Protein AF-0000000072572042 (afdb_homodimer)

pLDDT: mean 92.95, std 9.15, range [26.45, 98.38]

Organism: Lactococcus lactis subsp. lactis (strain IL1403) (NCBI:txid272623)

Solvent-accessible surface area (backbone atoms only — not comparable to full-atom values): 19709 Å² total; per-residue (Å²): 128,56,70,63,54,50,50,50,52,50,48,51,50,45,25,71,74,65,31,66,89,74,62,46,67,63,58,52,19,58,75,69,71,49,52,58,67,61,54,46,74,73,26,90,38,71,62,54,45,51,43,52,46,30,52,47,46,45,48,62,71,45,39,47,69,46,72,67,46,80,55,86,86,52,87,45,54,54,59,42,49,50,52,53,53,46,49,52,24,51,29,45,52,47,36,53,69,77,39,43,52,58,39,48,43,32,31,55,53,29,60,65,28,67,69,50,34,50,51,53,50,51,52,49,27,53,37,48,17,62,58,42,64,49,94,42,65,66,59,29,39,29,56,54,44,35,44,32,61,48,56,42,56,87,43,48,88,71,64,54,95,53,46,65,60,54,51,50,52,37,44,63,53,41,53,76,62,47,64,81,117,128,57,71,62,54,50,50,49,51,50,49,50,51,44,27,70,74,63,32,65,88,73,63,45,67,65,57,51,18,57,74,67,71,50,52,58,68,61,54,45,75,75,27,91,39,73,63,52,47,51,43,52,47,30,52,48,47,44,48,62,72,45,40,47,69,47,72,66,48,81,54,85,88,54,89,40,51,54,57,42,49,51,51,52,53,46,50,52,24,51,30,46,53,46,37,52,70,76,40,43,54,57,38,48,43,30,29,56,53,28,59,64,27,66,70,50,33,50,51,53,50,50,52,50,26,50,37,48,16,62,59,42,64,50,94,41,65,65,59,28,40,28,55,54,45,35,44,33,63,50,57,41,57,88,42,48,88,72,62,54,96,53,47,64,60,55,50,51,52,35,43,63,52,41,52,76,63,47,64,80,109

Nearest PDB structures (foldseek):
  4hku-assembly1_B  TM=8.597E-01  e=8.754E-10  Listeria monocytogenes EGD-e
  5wm9-assembly1_A  TM=6.481E-01  e=6.169E-03  Mycobacterium tuberculosis H37Rv
  6ayi-assembly2_C  TM=5.084E-01  e=1.528E-03  Escherichia coli O157:H7
  3gzi-assembly1_A-2  TM=4.484E-01  e=3.217E-03  Shewanella loihica PV-4
  6mj1-assembly1_A-2  TM=5.423E-01  e=2.269E-02  Bacillus subtilis subsp. subtilis str. 168

InterPro domains:
  IPR001647 DNA-binding HTH domain, TetR-type [PF00440] (7-50)
  IPR001647 DNA-binding HTH domain, TetR-type [PR00455] (7-20)
  IPR001647 DNA-binding HTH domain, TetR-type [PR00455] (28-51)
  IPR001647 DNA-binding HTH domain, TetR-type [PS50977] (1-61)
  IPR009057 Homedomain-like superfamily [SSF46689] (3-59)
  IPR011991 ArsR-like helix-turn-helix domain [cd00090] (3-44)
  IPR023772 DNA-binding HTH domain, TetR-type, conserved site [PS01081] (19-50)
  IPR041478 Tetracyclin repressor-like, C-terminal domain 27 [PF17935] (81-171)
  IPR050624 Nucleoid occlusion factor SlmA/HTH-type transcriptional regulator [PTHR43479] (2-106)

Sequence (362 aa):
MNTREKILGKTEEFILENGIEKLTISKIAKELNISQPAIYKHFKSKDELLTILALRWLNGQTLVKIFPFDTSKYEHQKEIVHDWLWSVAIAKYEAHRKTPEMFALYTTYIGENLELGRKHILEMVESLKTAAKFESEEEAAAYIQAFVYFHHPKIAPQWDDQFQNQFENLWTLLEPNLNAFMNTREKILGKTEEFILENGIEKLTISKIAKELNISQPAIYKHFKSKDELLTILALRWLNGQTLVKIFPFDTSKYEHQKEIVHDWLWSVAIAKYEAHRKTPEMFALYTTYIGENLELGRKHILEMVESLKTAAKFESEEEAAAYIQAFVYFHHPKIAPQWDDQFQNQFENLWTLLEPNLNAF

Radius of gyration: 23.57 Å; Cα contacts (8 Å, |Δi|>4): 386; chains: 2; bounding box: 64×65×38 Å

Structure (mmCIF, N/CA/C/O backbone):
data_AF-0000000072572042-model_v1
#
loop_
_entity.id
_entity.type
_entity.pdbx_description
1 polymer 'Transcriptional regulator'
#
loop_
_atom_site.group_PDB
_atom_site.id
_atom_site.type_symbol
_atom_site.label_atom_id
_atom_site.label_alt_id
_atom_site.label_comp_id
_atom_site.label_asym_id
_atom_site.label_entity_id
_atom_site.label_seq_id
_atom_site.pdbx_PDB_ins_code
_atom_site.Cartn_x
_atom_site.Cartn_y
_atom_site.Cartn_z
_atom_site.occupancy
_atom_site.B_iso_or_equiv
_atom_site.auth_seq_id
_atom_site.auth_comp_id
_atom_site.auth_asym_id
_atom_site.auth_atom_id
_atom_site.pdbx_PDB_model_num
ATOM 1 N N . MET A 1 1 ? -5.34 -35.562 -15.297 1 65.19 1 MET A N 1
ATOM 2 C CA . MET A 1 1 ? -5.496 -34.5 -14.336 1 65.19 1 MET A CA 1
ATOM 3 C C . MET A 1 1 ? -6.418 -34.906 -13.195 1 65.19 1 MET A C 1
ATOM 5 O O . MET A 1 1 ? -7.484 -35.469 -13.43 1 65.19 1 MET A O 1
ATOM 9 N N . ASN A 1 2 ? -5.891 -34.844 -11.922 1 90.06 2 ASN A N 1
ATOM 10 C CA . ASN A 1 2 ? -6.734 -35.25 -10.812 1 90.06 2 ASN A CA 1
ATOM 11 C C . ASN A 1 2 ? -7.871 -34.281 -10.562 1 90.06 2 ASN A C 1
ATOM 13 O O . ASN A 1 2 ? -7.898 -33.188 -11.156 1 90.06 2 ASN A O 1
ATOM 17 N N . THR A 1 3 ? -8.898 -34.75 -10.047 1 93.62 3 THR A N 1
ATOM 18 C CA . THR A 1 3 ? -10.125 -33.969 -9.828 1 93.62 3 THR A CA 1
ATOM 19 C C . THR A 1 3 ? -9.82 -32.625 -9.203 1 93.62 3 THR A C 1
ATOM 21 O O . THR A 1 3 ? -10.438 -31.625 -9.547 1 93.62 3 THR A O 1
ATOM 24 N N . ARG A 1 4 ? -8.875 -32.688 -8.406 1 95.31 4 ARG A N 1
ATOM 25 C CA . ARG A 1 4 ? -8.477 -31.453 -7.73 1 95.31 4 ARG A CA 1
ATOM 26 C C . ARG A 1 4 ? -7.977 -30.422 -8.734 1 95.31 4 ARG A C 1
ATOM 28 O O . ARG A 1 4 ? -8.391 -29.266 -8.695 1 95.31 4 ARG A O 1
ATOM 35 N N . GLU A 1 5 ? -7.184 -30.828 -9.648 1 95.88 5 GLU A N 1
ATOM 36 C CA . GLU A 1 5 ? -6.637 -29.953 -10.672 1 95.88 5 GLU A CA 1
ATOM 37 C C . GLU A 1 5 ? -7.723 -29.484 -11.641 1 95.88 5 GLU A C 1
ATOM 39 O O . GLU A 1 5 ? -7.695 -28.344 -12.109 1 95.88 5 GLU A O 1
ATOM 44 N N . LYS A 1 6 ? -8.586 -30.328 -11.891 1 96.75 6 LYS A N 1
ATOM 45 C CA . LYS A 1 6 ? -9.695 -29.969 -12.766 1 96.75 6 LYS A CA 1
ATOM 46 C C . LYS A 1 6 ? -10.555 -28.875 -12.148 1 96.75 6 LYS A C 1
ATOM 48 O O . LYS A 1 6 ? -10.992 -27.953 -12.836 1 96.75 6 LYS A O 1
ATOM 53 N N . ILE A 1 7 ? -10.734 -29 -10.867 1 97.56 7 ILE A N 1
ATOM 54 C CA . ILE A 1 7 ? -11.539 -28.016 -10.156 1 97.56 7 ILE A CA 1
ATOM 55 C C . ILE A 1 7 ? -10.836 -26.656 -10.203 1 97.56 7 ILE A C 1
ATOM 57 O O . ILE A 1 7 ? -11.445 -25.641 -10.547 1 97.56 7 ILE A O 1
ATOM 61 N N . LEU A 1 8 ? -9.594 -26.688 -9.906 1 97 8 LEU A N 1
ATOM 62 C CA . LEU A 1 8 ? -8.82 -25.453 -9.922 1 97 8 LEU A CA 1
ATOM 63 C C . LEU A 1 8 ? -8.805 -24.844 -11.312 1 97 8 LEU A C 1
ATOM 65 O O . LEU A 1 8 ? -9 -23.625 -11.469 1 97 8 LEU A O 1
ATOM 69 N N . GLY A 1 9 ? -8.586 -25.656 -12.281 1 96.38 9 GLY A N 1
ATOM 70 C CA . GLY A 1 9 ? -8.547 -25.188 -13.648 1 96.38 9 GLY A CA 1
ATOM 71 C C . GLY A 1 9 ? -9.852 -24.562 -14.109 1 96.38 9 GLY A C 1
ATOM 72 O O . GLY A 1 9 ? -9.852 -23.484 -14.703 1 96.38 9 GLY A O 1
ATOM 73 N N . LYS A 1 10 ? -10.906 -25.203 -13.805 1 96.94 10 LYS A N 1
ATOM 74 C CA . LYS A 1 10 ? -12.211 -24.703 -14.211 1 96.94 10 LYS A CA 1
ATOM 75 C C . LYS A 1 10 ? -12.562 -23.422 -13.453 1 96.94 10 LYS A C 1
ATOM 77 O O . LYS A 1 10 ? -13.188 -22.516 -14.016 1 96.94 10 LYS A O 1
ATOM 82 N N . THR A 1 11 ? -12.227 -23.438 -12.195 1 97.38 11 THR A N 1
ATOM 83 C CA . THR A 1 11 ? -12.453 -22.219 -11.406 1 97.38 11 THR A CA 1
ATOM 84 C C . THR A 1 11 ? -11.711 -21.031 -12 1 97.38 11 THR A C 1
ATOM 86 O O . THR A 1 11 ? -12.273 -19.953 -12.148 1 97.38 11 THR A O 1
ATOM 89 N N . GLU A 1 12 ? -10.484 -21.234 -12.328 1 96.06 12 GLU A N 1
ATOM 90 C CA . GLU A 1 12 ? -9.688 -20.203 -12.961 1 96.06 12 GLU A CA 1
ATOM 91 C C . GLU A 1 12 ? -10.328 -19.719 -14.258 1 96.06 12 GLU A C 1
ATOM 93 O O . GLU A 1 12 ? -10.445 -18.516 -14.492 1 96.06 12 GLU A O 1
ATOM 98 N N . GLU A 1 13 ? -10.719 -20.625 -15.016 1 96.25 13 GLU A N 1
ATOM 99 C CA . GLU A 1 13 ? -11.375 -20.312 -16.281 1 96.25 13 GLU A CA 1
ATOM 100 C C . GLU A 1 13 ? -12.617 -19.453 -16.047 1 96.25 13 GLU A C 1
ATOM 102 O O . GLU A 1 13 ? -12.836 -18.469 -16.75 1 96.25 13 GLU A O 1
ATOM 107 N N . PHE A 1 14 ? -13.375 -19.922 -15.125 1 95.88 14 PHE A N 1
ATOM 108 C CA . PHE A 1 14 ? -14.602 -19.203 -14.805 1 95.88 14 PHE A CA 1
ATOM 109 C C . PHE A 1 14 ? -14.297 -17.766 -14.398 1 95.88 14 PHE A C 1
ATOM 111 O O . PHE A 1 14 ? -14.93 -16.828 -14.891 1 95.88 14 PHE A O 1
ATOM 118 N N . ILE A 1 15 ? -13.32 -17.562 -13.57 1 95.75 15 ILE A N 1
ATOM 119 C CA . ILE A 1 15 ? -12.969 -16.234 -13.047 1 95.75 15 ILE A CA 1
ATOM 120 C C . ILE A 1 15 ? -12.461 -15.352 -14.188 1 95.75 15 ILE A C 1
ATOM 122 O O . ILE A 1 15 ? -12.844 -14.188 -14.289 1 95.75 15 ILE A O 1
ATOM 126 N N . LEU A 1 16 ? -11.672 -15.93 -15.016 1 94.06 16 LEU A N 1
ATOM 127 C CA . LEU A 1 16 ? -11.117 -15.18 -16.141 1 94.06 16 LEU A CA 1
ATOM 128 C C . LEU A 1 16 ? -12.227 -14.703 -17.078 1 94.06 16 LEU A C 1
ATOM 130 O O . LEU A 1 16 ? -12.148 -13.602 -17.625 1 94.06 16 LEU A O 1
ATOM 134 N N . GLU A 1 17 ? -13.266 -15.484 -17.141 1 93.44 17 GLU A N 1
ATOM 135 C CA . GLU A 1 17 ? -14.328 -15.211 -18.109 1 93.44 17 GLU A CA 1
ATOM 136 C C . GLU A 1 17 ? -15.414 -14.336 -17.5 1 93.44 17 GLU A C 1
ATOM 138 O O . GLU A 1 17 ? -15.977 -13.477 -18.172 1 93.44 17 GLU A O 1
ATOM 143 N N . ASN A 1 18 ? -15.695 -14.555 -16.172 1 91.94 18 ASN A N 1
ATOM 144 C CA . ASN A 1 18 ? -16.906 -13.977 -15.625 1 91.94 18 ASN A CA 1
ATOM 145 C C . ASN A 1 18 ? -16.609 -13.078 -14.422 1 91.94 18 ASN A C 1
ATOM 147 O O . ASN A 1 18 ? -17.484 -12.344 -13.961 1 91.94 18 ASN A O 1
ATOM 151 N N . GLY A 1 19 ? -15.375 -13.117 -14 1 89.69 19 GLY A N 1
ATOM 152 C CA . GLY A 1 19 ? -15.07 -12.43 -12.75 1 89.69 19 GLY A CA 1
ATOM 153 C C . GLY A 1 19 ? -15.391 -13.25 -11.523 1 89.69 19 GLY A C 1
ATOM 154 O O . GLY A 1 19 ? -16.141 -14.227 -11.602 1 89.69 19 GLY A O 1
ATOM 155 N N . ILE A 1 20 ? -14.922 -12.828 -10.492 1 90 20 ILE A N 1
ATOM 156 C CA . ILE A 1 20 ? -15.031 -13.602 -9.258 1 90 20 ILE A CA 1
ATOM 157 C C . ILE A 1 20 ? -16.406 -13.375 -8.633 1 90 20 ILE A C 1
ATOM 159 O O . ILE A 1 20 ? -16.906 -14.234 -7.902 1 90 20 ILE A O 1
ATOM 163 N N . GLU A 1 21 ? -17 -12.242 -8.867 1 89.19 21 GLU A N 1
ATOM 164 C CA . GLU A 1 21 ? -18.25 -11.859 -8.211 1 89.19 21 GLU A CA 1
ATOM 165 C C . GLU A 1 21 ? -19.359 -12.836 -8.547 1 89.19 21 GLU A C 1
ATOM 167 O O . GLU A 1 21 ? -20.281 -13.047 -7.738 1 89.19 21 GLU A O 1
ATOM 172 N N . LYS A 1 22 ? -19.375 -13.523 -9.57 1 90.25 22 LYS A N 1
ATOM 173 C CA . LYS A 1 22 ? -20.438 -14.414 -10.031 1 90.25 22 LYS A CA 1
ATOM 174 C C . LYS A 1 22 ? -20.125 -15.867 -9.727 1 90.25 22 LYS A C 1
ATOM 176 O O . LYS A 1 22 ? -20.922 -16.766 -10.016 1 90.25 22 LYS A O 1
ATOM 181 N N . LEU A 1 23 ? -18.953 -16.031 -9.203 1 94.69 23 LEU A N 1
ATOM 182 C CA . LEU A 1 23 ? -18.5 -17.391 -8.977 1 94.69 23 LEU A CA 1
ATOM 183 C C . LEU A 1 23 ? -19.234 -18.031 -7.801 1 94.69 23 LEU A C 1
ATOM 185 O O . LEU A 1 23 ? -19.312 -17.453 -6.715 1 94.69 23 LEU A O 1
ATOM 189 N N . THR A 1 24 ? -19.828 -19.203 -8.086 1 95.12 24 THR A N 1
ATOM 190 C CA . THR A 1 24 ? -20.359 -20.031 -7.012 1 95.12 24 THR A CA 1
ATOM 191 C C . THR A 1 24 ? -19.906 -21.469 -7.152 1 95.12 24 THR A C 1
ATOM 193 O O . THR A 1 24 ? -19.562 -21.922 -8.25 1 95.12 24 THR A O 1
ATOM 196 N N . ILE A 1 25 ? -19.906 -22.109 -5.984 1 97.06 25 ILE A N 1
ATOM 197 C CA . ILE A 1 25 ? -19.516 -23.516 -5.984 1 97.06 25 ILE A CA 1
ATOM 198 C C . ILE A 1 25 ? -20.469 -24.312 -6.859 1 97.06 25 ILE A C 1
ATOM 200 O O . ILE A 1 25 ? -20.062 -25.234 -7.578 1 97.06 25 ILE A O 1
ATOM 204 N N . SER A 1 26 ? -21.719 -23.922 -6.844 1 97.25 26 SER A N 1
ATOM 205 C CA . SER A 1 26 ? -22.734 -24.594 -7.648 1 97.25 26 SER A CA 1
ATOM 206 C C . SER A 1 26 ? -22.422 -24.484 -9.141 1 97.25 26 SER A C 1
ATOM 208 O O . SER A 1 26 ? -22.547 -25.453 -9.883 1 97.25 26 SER A O 1
ATOM 210 N N . LYS A 1 27 ? -21.969 -23.391 -9.617 1 96.75 27 LYS A N 1
ATOM 211 C CA . LYS A 1 27 ? -21.641 -23.172 -11.023 1 96.75 27 LYS A CA 1
ATOM 212 C C . LYS A 1 27 ? -20.438 -24 -11.438 1 96.75 27 LYS A C 1
ATOM 214 O O . LYS A 1 27 ? -20.422 -24.578 -12.531 1 96.75 27 LYS A O 1
ATOM 219 N N . ILE A 1 28 ? -19.438 -24.062 -10.555 1 97.25 28 ILE A N 1
ATOM 220 C CA . ILE A 1 28 ? -18.25 -24.844 -10.852 1 97.25 28 ILE A CA 1
ATOM 221 C C . ILE A 1 28 ? -18.609 -26.328 -10.9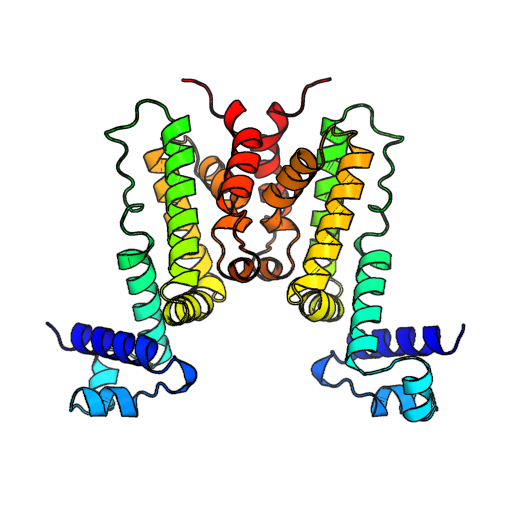53 1 97.25 28 ILE A C 1
ATOM 223 O O . ILE A 1 28 ? -18.172 -27.016 -11.875 1 97.25 28 ILE A O 1
ATOM 227 N N . ALA A 1 29 ? -19.391 -26.797 -10.008 1 97.62 29 ALA A N 1
ATOM 228 C CA . ALA A 1 29 ? -19.844 -28.188 -10.008 1 97.62 29 ALA A CA 1
ATOM 229 C C . ALA A 1 29 ? -20.594 -28.516 -11.297 1 97.62 29 ALA A C 1
ATOM 231 O O . ALA A 1 29 ? -20.312 -29.531 -11.93 1 97.62 29 ALA A O 1
ATOM 232 N N . LYS A 1 30 ? -21.453 -27.625 -11.68 1 97 30 LYS A N 1
ATOM 233 C CA . LYS A 1 30 ? -22.234 -27.812 -12.898 1 97 30 LYS A CA 1
ATOM 234 C C . LYS A 1 30 ? -21.344 -27.891 -14.133 1 97 30 LYS A C 1
ATOM 236 O O . LYS A 1 30 ? -21.516 -28.766 -14.977 1 97 30 LYS A O 1
ATOM 241 N N . GLU A 1 31 ? -20.406 -27.047 -14.188 1 94.94 31 GLU A N 1
ATOM 242 C CA . GLU A 1 31 ? -19.5 -26.984 -15.344 1 94.94 31 GLU A CA 1
ATOM 243 C C . GLU A 1 31 ? -18.656 -28.25 -15.453 1 94.94 31 GLU A C 1
ATOM 245 O O . GLU A 1 31 ? -18.328 -28.688 -16.547 1 94.94 31 GLU A O 1
ATOM 250 N N . LEU A 1 32 ? -18.359 -28.844 -14.336 1 96.81 32 LEU A N 1
ATOM 251 C CA . LEU A 1 32 ? -17.516 -30.031 -14.305 1 96.81 32 LEU A CA 1
ATOM 252 C C . LEU A 1 32 ? -18.359 -31.297 -14.281 1 96.81 32 LEU A C 1
ATOM 254 O O . LEU A 1 32 ? -17.828 -32.406 -14.344 1 96.81 32 LEU A O 1
ATOM 258 N N . ASN A 1 33 ? -19.625 -31.141 -14.188 1 96.81 33 ASN A N 1
ATOM 259 C CA . ASN A 1 33 ? -20.562 -32.25 -14.102 1 96.81 33 ASN A CA 1
ATOM 260 C C . ASN A 1 33 ? -20.266 -33.156 -12.891 1 96.81 33 ASN A C 1
ATOM 262 O O . ASN A 1 33 ? -20.156 -34.375 -13.023 1 96.81 33 ASN A O 1
ATOM 266 N N . ILE A 1 34 ? -20.094 -32.5 -11.805 1 97.06 34 ILE A N 1
ATOM 267 C CA . ILE A 1 34 ? -19.953 -33.188 -10.523 1 97.06 34 ILE A CA 1
ATOM 268 C C . ILE A 1 34 ? -20.828 -32.531 -9.477 1 97.06 34 ILE A C 1
ATOM 270 O O . ILE A 1 34 ? -21.438 -31.484 -9.734 1 97.06 34 ILE A O 1
ATOM 274 N N . SER A 1 35 ? -20.906 -33.188 -8.266 1 96 35 SER A N 1
ATOM 275 C CA . SER A 1 35 ? -21.734 -32.625 -7.195 1 96 35 SER A CA 1
ATOM 276 C C . SER A 1 35 ? -20.953 -31.625 -6.363 1 96 35 SER A C 1
ATOM 278 O O . SER A 1 35 ? -19.719 -31.641 -6.355 1 96 35 SER A O 1
ATOM 280 N N . GLN A 1 36 ? -21.688 -30.719 -5.754 1 96.44 36 GLN A N 1
ATOM 281 C CA . GLN A 1 36 ? -21.047 -29.766 -4.844 1 96.44 36 GLN A CA 1
ATOM 282 C C . GLN A 1 36 ? -20.266 -30.5 -3.748 1 96.44 36 GLN A C 1
ATOM 284 O O . GLN A 1 36 ? -19.125 -30.156 -3.461 1 96.44 36 GLN A O 1
ATOM 289 N N . PRO A 1 37 ? -20.859 -31.641 -3.197 1 96.75 37 PRO A N 1
ATOM 290 C CA . PRO A 1 37 ? -20.125 -32.375 -2.166 1 96.75 37 PRO A CA 1
ATOM 291 C C . PRO A 1 37 ? -18.812 -32.969 -2.686 1 96.75 37 PRO A C 1
ATOM 293 O O . PRO A 1 37 ? -17.844 -33.062 -1.936 1 96.75 37 PRO A O 1
ATOM 296 N N . ALA A 1 38 ? -18.828 -33.281 -3.887 1 96.38 38 ALA A N 1
ATOM 297 C CA . ALA A 1 38 ? -17.609 -33.812 -4.496 1 96.38 38 ALA A CA 1
ATOM 298 C C . ALA A 1 38 ? -16.5 -32.781 -4.48 1 96.38 38 ALA A C 1
ATOM 300 O O . ALA A 1 38 ? -15.328 -33.125 -4.285 1 96.38 38 ALA A O 1
ATOM 301 N N . ILE A 1 39 ? -16.797 -31.438 -4.703 1 97.5 39 ILE A N 1
ATOM 302 C CA . ILE A 1 39 ? -15.82 -30.359 -4.652 1 97.5 39 ILE A CA 1
ATOM 303 C C . ILE A 1 39 ? -15.273 -30.234 -3.23 1 97.5 39 ILE A C 1
ATOM 305 O O . ILE A 1 39 ? -14.07 -30.062 -3.033 1 97.5 39 ILE A O 1
ATOM 309 N N . TYR A 1 40 ? -16.109 -30.484 -2.246 1 96.75 40 TYR A N 1
ATOM 310 C CA . TYR A 1 40 ? -15.758 -30.266 -0.847 1 96.75 40 TYR A CA 1
ATOM 311 C C . TYR A 1 40 ? -14.945 -31.453 -0.307 1 96.75 40 TYR A C 1
ATOM 313 O O . TYR A 1 40 ? -14.398 -31.375 0.795 1 96.75 40 TYR A O 1
ATOM 321 N N . LYS A 1 41 ? -14.906 -32.531 -1.062 1 96.69 41 LYS A N 1
ATOM 322 C CA . LYS A 1 41 ? -13.977 -33.625 -0.747 1 96.69 41 LYS A CA 1
ATOM 323 C C . LYS A 1 41 ? -12.531 -33.156 -0.948 1 96.69 41 LYS A C 1
ATOM 325 O O . LYS A 1 41 ? -11.617 -33.656 -0.293 1 96.69 41 LYS A O 1
ATOM 330 N N . HIS A 1 42 ? -12.414 -32.188 -1.813 1 96.88 42 HIS A N 1
ATOM 331 C CA . HIS A 1 42 ? -11.078 -31.719 -2.17 1 96.88 42 HIS A CA 1
ATOM 332 C C . HIS A 1 42 ? -10.758 -30.375 -1.506 1 96.88 42 HIS A C 1
ATOM 334 O O . HIS A 1 42 ? -9.594 -30.062 -1.268 1 96.88 42 HIS A O 1
ATOM 340 N N . PHE A 1 43 ? -11.773 -29.547 -1.246 1 98.06 43 PHE A N 1
ATOM 341 C CA . PHE A 1 43 ? -11.633 -28.234 -0.638 1 98.06 43 PHE A CA 1
ATOM 342 C C . PHE A 1 43 ? -12.641 -28.031 0.49 1 98.06 43 PHE A C 1
ATOM 344 O O . PHE A 1 43 ? -13.844 -28.203 0.287 1 98.06 43 PHE A O 1
ATOM 351 N N . LYS A 1 44 ? -12.141 -27.641 1.556 1 97.25 44 LYS A N 1
ATOM 352 C CA . LYS A 1 44 ? -12.977 -27.562 2.752 1 97.25 44 LYS A CA 1
ATOM 353 C C . LYS A 1 44 ? -14.023 -26.453 2.623 1 97.25 44 LYS A C 1
ATOM 355 O O . LYS A 1 44 ? -15.062 -26.5 3.287 1 97.25 44 LYS A O 1
ATOM 360 N N . SER A 1 45 ? -13.711 -25.438 1.828 1 96.5 45 SER A N 1
ATOM 361 C CA . SER A 1 45 ? -14.594 -24.281 1.639 1 96.5 45 SER A CA 1
ATOM 362 C C . SER A 1 45 ? -14.281 -23.562 0.333 1 96.5 45 SER A C 1
ATOM 364 O O . SER A 1 45 ? -13.25 -23.812 -0.289 1 96.5 45 SER A O 1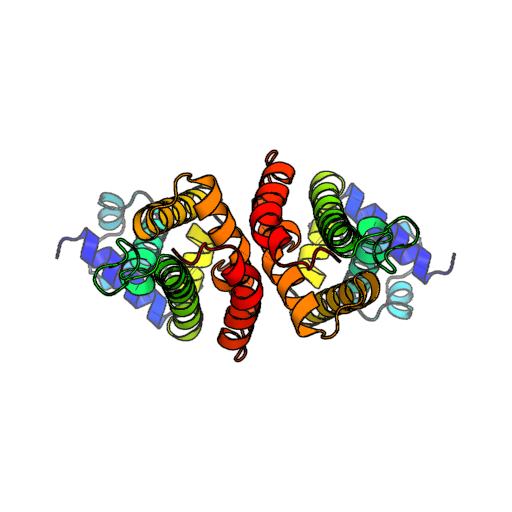
ATOM 366 N N . LYS A 1 46 ? -15.219 -22.766 -0.092 1 95.5 46 LYS A N 1
ATOM 367 C CA . LYS A 1 46 ? -14.969 -21.891 -1.234 1 95.5 46 LYS A CA 1
ATOM 368 C C . LYS A 1 46 ? -13.719 -21.047 -1.02 1 95.5 46 LYS A C 1
ATOM 370 O O . LYS A 1 46 ? -12.914 -20.859 -1.939 1 95.5 46 LYS A O 1
ATOM 375 N N . ASP A 1 47 ? -13.586 -20.578 0.208 1 95.88 47 ASP A N 1
ATOM 376 C CA . ASP A 1 47 ? -12.438 -19.75 0.556 1 95.88 47 ASP A CA 1
ATOM 377 C C . ASP A 1 47 ? -11.125 -20.516 0.402 1 95.88 47 ASP A C 1
ATOM 379 O O . ASP A 1 47 ? -10.141 -19.969 -0.101 1 95.88 47 ASP A O 1
ATOM 383 N N . GLU A 1 48 ? -11.133 -21.641 0.868 1 96.94 48 GLU A N 1
ATOM 384 C CA . GLU A 1 48 ? -9.93 -22.469 0.719 1 96.94 48 GLU A CA 1
ATOM 385 C C . GLU A 1 48 ? -9.602 -22.688 -0.752 1 96.94 48 GLU A C 1
ATOM 387 O O . GLU A 1 48 ? -8.445 -22.578 -1.159 1 96.94 48 GLU A O 1
ATOM 392 N N . LEU A 1 49 ? -10.633 -23.031 -1.507 1 97.44 49 LEU A N 1
ATOM 393 C CA . LEU A 1 49 ? -10.453 -23.234 -2.941 1 97.44 49 LEU A CA 1
ATOM 394 C C . LEU A 1 49 ? -9.836 -22 -3.586 1 97.44 49 LEU A C 1
ATOM 396 O O . LEU A 1 49 ? -8.836 -22.109 -4.301 1 97.44 49 LEU A O 1
ATOM 400 N N . LEU A 1 50 ? -10.336 -20.844 -3.275 1 96.94 50 LEU A N 1
ATOM 401 C CA . LEU A 1 50 ? -9.906 -19.594 -3.902 1 96.94 50 LEU A CA 1
ATOM 402 C C . LEU A 1 50 ? -8.516 -19.203 -3.414 1 96.94 50 LEU A C 1
ATOM 404 O O . LEU A 1 50 ? -7.719 -18.641 -4.176 1 96.94 50 LEU A O 1
ATOM 408 N N . THR A 1 51 ? -8.289 -19.484 -2.146 1 96.75 51 THR A N 1
ATOM 409 C CA . THR A 1 51 ? -6.961 -19.234 -1.602 1 96.75 51 THR A CA 1
ATOM 410 C C . THR A 1 51 ? -5.906 -20.062 -2.328 1 96.75 51 THR A C 1
ATOM 412 O O . THR A 1 51 ? -4.883 -19.531 -2.766 1 96.75 51 THR A O 1
ATOM 415 N N . ILE A 1 52 ? -6.16 -21.281 -2.488 1 95.88 52 ILE A N 1
ATOM 416 C CA . ILE A 1 52 ? -5.234 -22.188 -3.158 1 95.88 52 ILE A CA 1
ATOM 417 C C . ILE A 1 52 ? -5.062 -21.766 -4.617 1 95.88 52 ILE A C 1
ATOM 419 O O . ILE A 1 52 ? -3.947 -21.766 -5.137 1 95.88 52 ILE A O 1
ATOM 423 N N . LEU A 1 53 ? -6.098 -21.391 -5.246 1 96.44 53 LEU A N 1
ATOM 424 C CA . LEU A 1 53 ? -6.035 -20.938 -6.629 1 96.44 53 LEU A CA 1
ATOM 425 C C . LEU A 1 53 ? -5.188 -19.672 -6.75 1 96.44 53 LEU A C 1
ATOM 427 O O . LEU A 1 53 ? -4.344 -19.578 -7.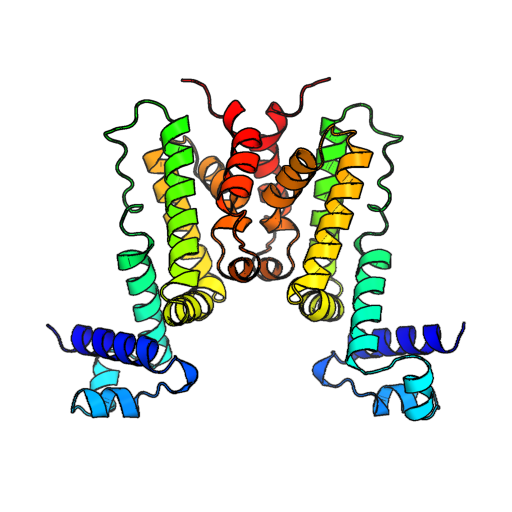648 1 96.44 53 LEU A O 1
ATOM 431 N N . ALA A 1 54 ? -5.391 -18.734 -5.875 1 95.06 54 ALA A N 1
ATOM 432 C CA . ALA A 1 54 ? -4.625 -17.5 -5.879 1 95.06 54 ALA A CA 1
ATOM 433 C C . ALA A 1 54 ? -3.131 -17.766 -5.734 1 95.06 54 ALA A C 1
ATOM 435 O O . ALA A 1 54 ? -2.314 -17.203 -6.465 1 95.06 54 ALA A O 1
ATOM 436 N N . LEU A 1 55 ? -2.793 -18.609 -4.82 1 93.5 55 LEU A N 1
ATOM 437 C CA . LEU A 1 55 ? -1.397 -18.953 -4.562 1 93.5 55 LEU A CA 1
ATOM 438 C C . LEU A 1 55 ? -0.78 -19.656 -5.77 1 93.5 55 LEU A C 1
ATOM 440 O O . LEU A 1 55 ? 0.344 -19.344 -6.168 1 93.5 55 LEU A O 1
ATOM 444 N N . ARG A 1 56 ? -1.505 -20.516 -6.293 1 92.5 56 ARG A N 1
ATOM 445 C CA . ARG A 1 56 ? -1.034 -21.234 -7.473 1 92.5 56 ARG A CA 1
ATOM 446 C C . ARG A 1 56 ? -0.797 -20.266 -8.633 1 92.5 56 ARG A C 1
ATOM 448 O O . ARG A 1 56 ? 0.217 -20.359 -9.328 1 92.5 56 ARG A O 1
ATOM 455 N N . TRP A 1 57 ? -1.721 -19.5 -8.805 1 92.38 57 TRP A N 1
ATOM 456 C CA . TRP A 1 57 ? -1.618 -18.516 -9.867 1 92.38 57 TRP A CA 1
ATOM 457 C C . TRP A 1 57 ? -0.407 -17.609 -9.664 1 92.38 57 TRP A C 1
ATOM 459 O O . TRP A 1 57 ? 0.393 -17.406 -10.586 1 92.38 57 TRP A O 1
ATOM 469 N N . LEU A 1 58 ? -0.244 -17.109 -8.477 1 90.62 58 LEU A N 1
ATOM 470 C CA . LEU A 1 58 ? 0.856 -16.203 -8.156 1 90.62 58 LEU A CA 1
ATOM 471 C C . LEU A 1 58 ? 2.201 -16.891 -8.375 1 90.62 58 LEU A C 1
ATOM 473 O O . LEU A 1 58 ? 3.086 -16.344 -9.031 1 90.62 58 LEU A O 1
ATOM 477 N N . ASN A 1 59 ? 2.334 -18.062 -7.875 1 86.38 59 ASN A N 1
ATOM 478 C CA . ASN A 1 59 ? 3.592 -18.797 -7.922 1 86.38 59 ASN A CA 1
ATOM 479 C C . ASN A 1 59 ? 3.883 -19.328 -9.32 1 86.38 59 ASN A C 1
ATOM 481 O O . ASN A 1 59 ? 5.039 -19.375 -9.742 1 86.38 59 ASN A O 1
ATOM 485 N N . GLY A 1 60 ? 2.926 -19.766 -9.992 1 79.88 60 GLY A N 1
ATOM 486 C CA . GLY A 1 60 ? 3.084 -20.453 -11.273 1 79.88 60 GLY A CA 1
ATOM 487 C C . GLY A 1 60 ? 3.197 -19.484 -12.445 1 79.88 60 GLY A C 1
ATOM 488 O O . GLY A 1 60 ? 3.977 -19.719 -13.367 1 79.88 60 GLY A O 1
ATOM 489 N N . GLN A 1 61 ? 2.479 -18.5 -12.43 1 72.06 61 GLN A N 1
ATOM 490 C CA . GLN A 1 61 ? 2.395 -17.672 -13.625 1 72.06 61 GLN A CA 1
ATOM 491 C C . GLN A 1 61 ? 3.088 -16.328 -13.414 1 72.06 61 GLN A C 1
ATOM 493 O O . GLN A 1 61 ? 3.717 -15.797 -14.328 1 72.06 61 GLN A O 1
ATOM 498 N N . THR A 1 62 ? 3.115 -15.93 -12.203 1 76.31 62 THR A N 1
ATOM 499 C CA . THR A 1 62 ? 3.576 -14.562 -12.008 1 76.31 62 THR A CA 1
ATOM 500 C C . THR A 1 62 ? 5.02 -14.547 -11.508 1 76.31 62 THR A C 1
ATOM 502 O O . THR A 1 62 ? 5.84 -13.766 -11.992 1 76.31 62 THR A O 1
ATOM 505 N N . LEU A 1 63 ? 5.336 -15.461 -10.625 1 82.19 63 LEU A N 1
ATOM 506 C CA . LEU A 1 63 ? 6.637 -15.359 -9.969 1 82.19 63 LEU A CA 1
ATOM 507 C C . LEU A 1 63 ? 7.48 -16.594 -10.242 1 82.19 63 LEU A C 1
ATOM 509 O O . LEU A 1 63 ? 8.438 -16.875 -9.523 1 82.19 63 LEU A O 1
ATOM 513 N N . VAL A 1 64 ? 7.223 -17.297 -11.297 1 76.69 64 VAL A N 1
ATOM 514 C CA . VAL A 1 64 ? 7.859 -18.562 -11.625 1 76.69 64 VAL A CA 1
ATOM 515 C C . VAL A 1 64 ? 9.359 -18.359 -11.82 1 76.69 64 VAL A C 1
ATOM 517 O O . VAL A 1 64 ? 10.164 -19.234 -11.477 1 76.69 64 VAL A O 1
ATOM 520 N N . LYS A 1 65 ? 9.734 -17.25 -12.18 1 79.69 65 LYS A N 1
ATOM 521 C CA . LYS A 1 65 ? 11.133 -17.016 -12.531 1 79.69 65 LYS A CA 1
ATOM 522 C C . LYS A 1 65 ? 11.938 -16.547 -11.328 1 79.69 65 LYS A C 1
ATOM 524 O O . LYS A 1 65 ? 13.148 -16.344 -11.422 1 79.69 65 LYS A O 1
ATOM 529 N N . ILE A 1 66 ? 11.281 -16.469 -10.203 1 87.12 66 ILE A N 1
ATOM 530 C CA . ILE A 1 66 ? 11.922 -15.805 -9.07 1 87.12 66 ILE A CA 1
ATOM 531 C C . ILE A 1 66 ? 12.18 -16.812 -7.957 1 87.12 66 ILE A C 1
ATOM 533 O O . ILE A 1 66 ? 13.055 -16.594 -7.109 1 87.12 66 ILE A O 1
ATOM 537 N N . PHE A 1 67 ? 11.539 -17.938 -8.117 1 85.44 67 PHE A N 1
ATOM 538 C CA . PHE A 1 67 ? 11.656 -18.938 -7.059 1 85.44 67 PHE A CA 1
ATOM 539 C C . PHE A 1 67 ? 12.133 -20.266 -7.613 1 85.44 67 PHE A C 1
ATOM 541 O O . PHE A 1 67 ? 11.32 -21.172 -7.852 1 85.44 67 PHE A O 1
ATOM 548 N N . PRO A 1 68 ? 13.305 -20.578 -7.906 1 87.12 68 PRO A N 1
ATOM 549 C CA . PRO A 1 68 ? 14.445 -19.75 -7.535 1 87.12 68 PRO A CA 1
ATOM 550 C C . PRO A 1 68 ? 14.891 -18.812 -8.656 1 87.12 68 PRO A C 1
ATOM 552 O O . PRO A 1 68 ? 14.555 -19.047 -9.82 1 87.12 68 PRO A O 1
ATOM 555 N N . PHE A 1 69 ? 15.484 -17.75 -8.258 1 93.94 69 PHE A N 1
ATOM 556 C CA . PHE A 1 69 ? 16.062 -16.828 -9.227 1 93.94 69 PHE A CA 1
ATOM 557 C C . PHE A 1 69 ? 17.375 -17.375 -9.781 1 93.94 69 PHE A C 1
ATOM 559 O O . PHE A 1 69 ? 18.266 -17.734 -9.016 1 93.94 69 PHE A O 1
ATOM 566 N N . ASP A 1 70 ? 17.453 -17.531 -11.047 1 94.31 70 ASP A N 1
ATOM 567 C CA . ASP A 1 70 ? 18.641 -18.047 -11.695 1 94.31 70 ASP A CA 1
ATOM 568 C C . ASP A 1 70 ? 19.734 -16.984 -11.742 1 94.31 70 ASP A C 1
ATOM 570 O O . ASP A 1 70 ? 19.609 -15.984 -12.461 1 94.31 70 ASP A O 1
ATOM 574 N N . THR A 1 71 ? 20.781 -17.203 -11 1 96.12 71 THR A N 1
ATOM 575 C CA . THR A 1 71 ? 21.844 -16.203 -10.906 1 96.12 71 THR A CA 1
ATOM 576 C C . THR A 1 71 ? 23.016 -16.578 -11.812 1 96.12 71 THR A C 1
ATOM 578 O O . THR A 1 71 ? 24.062 -15.93 -11.781 1 96.12 71 THR A O 1
ATOM 581 N N . SER A 1 72 ? 22.938 -17.578 -12.664 1 95.25 72 SER A N 1
ATOM 582 C CA . SER A 1 72 ? 24.031 -18.156 -13.43 1 95.25 72 SER A CA 1
ATOM 583 C C . SER A 1 72 ? 24.625 -17.141 -14.406 1 95.25 72 SER A C 1
ATOM 585 O O . SER A 1 72 ? 25.797 -17.219 -14.766 1 95.25 72 SER A O 1
ATOM 587 N N . LYS A 1 73 ? 23.859 -16.25 -14.781 1 94.88 73 LYS A N 1
ATOM 588 C CA . LYS A 1 73 ? 24.312 -15.32 -15.82 1 94.88 73 LYS A CA 1
ATOM 589 C C . LYS A 1 73 ? 24.812 -14.016 -15.203 1 94.88 73 LYS A C 1
ATOM 591 O O . LYS A 1 73 ? 25.109 -13.062 -15.922 1 94.88 73 LYS A O 1
ATOM 596 N N . TYR A 1 74 ? 24.844 -13.969 -13.914 1 95.25 74 TYR A N 1
ATOM 597 C CA . TYR A 1 74 ? 25.203 -12.711 -13.258 1 95.25 74 TYR A CA 1
ATOM 598 C C . TYR A 1 74 ? 26.609 -12.789 -12.68 1 95.25 74 TYR A C 1
ATOM 600 O O . TYR A 1 74 ? 27.016 -13.836 -12.156 1 95.25 74 TYR A O 1
ATOM 608 N N . GLU A 1 75 ? 27.219 -11.711 -12.766 1 93.56 75 GLU A N 1
ATOM 609 C CA . GLU A 1 75 ? 28.562 -11.633 -12.227 1 93.56 75 GLU A CA 1
ATOM 610 C C . GLU A 1 75 ? 28.625 -10.773 -10.969 1 93.56 75 GLU A C 1
ATOM 612 O O . GLU A 1 75 ? 29.516 -10.93 -10.141 1 93.56 75 GLU A O 1
ATOM 617 N N . HIS A 1 76 ? 27.719 -9.891 -10.844 1 93.31 76 HIS A N 1
ATOM 618 C CA . HIS A 1 76 ? 27.766 -8.914 -9.758 1 93.31 76 HIS A CA 1
ATOM 619 C C . HIS A 1 76 ? 26.484 -8.945 -8.938 1 93.31 76 HIS A C 1
ATOM 621 O O . HIS A 1 76 ? 25.391 -9.078 -9.492 1 93.31 76 HIS A O 1
ATOM 627 N N . GLN A 1 77 ? 26.578 -8.812 -7.633 1 93.81 77 GLN A N 1
ATOM 628 C CA . GLN A 1 77 ? 25.453 -8.805 -6.695 1 93.81 77 GLN A CA 1
ATOM 629 C C . GLN A 1 77 ? 24.453 -7.707 -7.039 1 93.81 77 GLN A C 1
ATOM 631 O O . GLN A 1 77 ? 23.234 -7.926 -6.988 1 93.81 77 GLN A O 1
ATOM 636 N N . LYS A 1 78 ? 25.016 -6.578 -7.473 1 93.44 78 LYS A N 1
ATOM 637 C CA . LYS A 1 78 ? 24.188 -5.422 -7.793 1 93.44 78 LYS A CA 1
ATOM 638 C C . LYS A 1 78 ? 23.203 -5.746 -8.906 1 93.44 78 LYS A C 1
ATOM 640 O O . LYS A 1 78 ? 22.016 -5.398 -8.82 1 93.44 78 LYS A O 1
ATOM 645 N N . GLU A 1 79 ? 23.672 -6.406 -9.914 1 95.25 79 GLU A N 1
ATOM 646 C CA . GLU A 1 79 ? 22.812 -6.777 -11.039 1 95.25 79 GLU A CA 1
ATOM 647 C C . GLU A 1 79 ? 21.781 -7.812 -10.625 1 95.25 79 GLU A C 1
ATOM 649 O O . GLU A 1 79 ? 20.641 -7.785 -11.102 1 95.25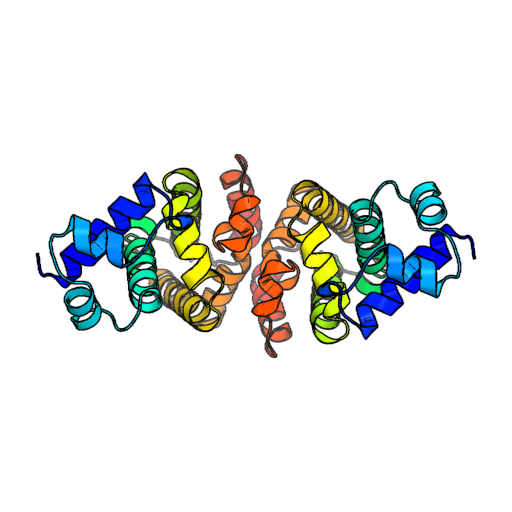 79 GLU A O 1
ATOM 654 N N . ILE A 1 80 ? 22.188 -8.719 -9.781 1 95.81 80 ILE A N 1
ATOM 655 C CA . ILE A 1 80 ? 21.266 -9.734 -9.273 1 95.81 80 ILE A CA 1
ATOM 656 C C . ILE A 1 80 ? 20.125 -9.07 -8.516 1 95.81 80 ILE A C 1
ATOM 658 O O . ILE A 1 80 ? 18.953 -9.352 -8.773 1 95.81 80 ILE A O 1
ATOM 662 N N . VAL A 1 81 ? 20.453 -8.133 -7.59 1 96.25 81 VAL A N 1
ATOM 663 C CA . VAL A 1 81 ? 19.438 -7.473 -6.773 1 96.25 81 VAL A CA 1
ATOM 664 C C . VAL A 1 81 ? 18.5 -6.664 -7.668 1 96.25 81 VAL A C 1
ATOM 666 O O . VAL A 1 81 ? 17.281 -6.75 -7.535 1 96.25 81 VAL A O 1
ATOM 669 N N . HIS A 1 82 ? 19.094 -5.934 -8.578 1 96.69 82 HIS A N 1
ATOM 670 C CA . HIS A 1 82 ? 18.297 -5.125 -9.5 1 96.69 82 HIS A CA 1
ATOM 671 C C . HIS A 1 82 ? 17.312 -5.988 -10.273 1 96.69 82 HIS A C 1
ATOM 673 O O . HIS A 1 82 ? 16.109 -5.719 -10.266 1 96.69 82 HIS A O 1
ATOM 679 N N . ASP A 1 83 ? 17.828 -7.004 -10.953 1 96.94 83 ASP A N 1
ATOM 680 C CA . ASP A 1 83 ? 17 -7.789 -11.867 1 96.94 83 ASP A CA 1
ATOM 681 C C . ASP A 1 83 ? 16 -8.641 -11.094 1 96.94 83 ASP A C 1
ATOM 683 O O . ASP A 1 83 ? 14.883 -8.883 -11.578 1 96.94 83 ASP A O 1
ATOM 687 N N . TRP A 1 84 ? 16.391 -9.109 -9.922 1 97.19 84 TRP A N 1
ATOM 688 C CA . TRP A 1 84 ? 15.438 -9.812 -9.078 1 97.19 84 TRP A CA 1
ATOM 689 C C . TRP A 1 84 ? 14.242 -8.922 -8.742 1 97.19 84 TRP A C 1
ATOM 691 O O . TRP A 1 84 ? 13.094 -9.297 -8.977 1 97.19 84 TRP A O 1
ATOM 701 N N . LEU A 1 85 ? 14.516 -7.711 -8.211 1 97.56 85 LEU A N 1
ATOM 702 C CA . LEU A 1 85 ? 13.461 -6.77 -7.844 1 97.56 85 LEU A CA 1
ATOM 703 C C . LEU A 1 85 ? 12.617 -6.402 -9.055 1 97.56 85 LEU A C 1
ATOM 705 O O . LEU A 1 85 ? 11.391 -6.336 -8.961 1 97.56 85 LEU A O 1
ATOM 709 N N . TRP A 1 86 ? 13.297 -6.199 -10.133 1 97.69 86 TRP A N 1
ATOM 710 C CA . TRP A 1 86 ? 12.578 -5.832 -11.344 1 97.69 86 TRP A CA 1
ATOM 711 C C . TRP A 1 86 ? 11.688 -6.977 -11.82 1 97.69 86 TRP A C 1
ATOM 713 O O . TRP A 1 86 ? 10.562 -6.75 -12.281 1 97.69 86 TRP A O 1
ATOM 723 N N . SER A 1 87 ? 12.18 -8.18 -11.742 1 96.75 87 SER A N 1
ATOM 724 C CA . SER A 1 87 ? 11.398 -9.336 -12.156 1 96.75 87 SER A CA 1
ATOM 725 C C . SER A 1 87 ? 10.102 -9.438 -11.375 1 96.75 87 SER A C 1
ATOM 727 O O . SER A 1 87 ? 9.047 -9.719 -11.945 1 96.75 87 SER A O 1
ATOM 729 N N . VAL A 1 88 ? 10.148 -9.195 -10.094 1 97 88 VAL A N 1
ATOM 730 C CA . VAL A 1 88 ? 8.945 -9.188 -9.273 1 97 88 VAL A CA 1
ATOM 731 C C . VAL A 1 88 ? 8.031 -8.039 -9.695 1 97 88 VAL A C 1
ATOM 733 O O . VAL A 1 88 ? 6.836 -8.234 -9.922 1 97 88 VAL A O 1
ATOM 736 N N . ALA A 1 89 ? 8.633 -6.844 -9.836 1 97.56 89 ALA A N 1
ATOM 737 C CA . ALA A 1 89 ? 7.875 -5.637 -10.156 1 97.56 89 ALA A CA 1
ATOM 738 C C . ALA A 1 89 ? 7.137 -5.789 -11.484 1 97.56 89 ALA A C 1
ATOM 740 O O . ALA A 1 89 ? 5.922 -5.59 -11.555 1 97.56 89 ALA A O 1
ATOM 741 N N . ILE A 1 90 ? 7.836 -6.219 -12.461 1 96.88 90 ILE A N 1
ATOM 742 C CA . ILE A 1 90 ? 7.266 -6.262 -13.805 1 96.88 90 ILE A CA 1
ATOM 743 C C . ILE A 1 90 ? 6.238 -7.391 -13.891 1 96.88 90 ILE A C 1
ATOM 745 O O . ILE A 1 90 ? 5.227 -7.27 -14.586 1 96.88 90 ILE A O 1
ATOM 749 N N . ALA A 1 91 ? 6.5 -8.477 -13.258 1 95.69 91 ALA A N 1
ATOM 750 C CA . ALA A 1 91 ? 5.531 -9.57 -13.234 1 95.69 91 ALA A CA 1
ATOM 751 C C . ALA A 1 91 ? 4.199 -9.109 -12.648 1 95.69 91 ALA A C 1
ATOM 753 O O . ALA A 1 91 ? 3.139 -9.391 -13.219 1 95.69 91 ALA A O 1
ATOM 754 N N . LYS A 1 92 ? 4.25 -8.422 -11.562 1 96.25 92 LYS A N 1
ATOM 755 C CA . LYS A 1 92 ? 3.025 -7.938 -10.93 1 96.25 92 LYS A CA 1
ATOM 756 C C . LYS A 1 92 ? 2.373 -6.844 -11.766 1 96.25 92 LYS A C 1
ATOM 758 O O . LYS A 1 92 ? 1.147 -6.797 -11.891 1 96.25 92 LYS A O 1
ATOM 763 N N . TYR A 1 93 ? 3.189 -5.988 -12.25 1 97.06 93 TYR A N 1
ATOM 764 C CA . TYR A 1 93 ? 2.701 -4.93 -13.125 1 97.06 93 TYR A CA 1
ATOM 765 C C . TYR A 1 93 ? 1.927 -5.508 -14.305 1 97.06 93 TYR A C 1
ATOM 767 O O . TYR A 1 93 ? 0.798 -5.094 -14.578 1 97.06 93 TYR A O 1
ATOM 775 N N . GLU A 1 94 ? 2.473 -6.492 -14.984 1 95.75 94 GLU A N 1
ATOM 776 C CA . GLU A 1 94 ? 1.843 -7.133 -16.141 1 95.75 94 GLU A CA 1
ATOM 777 C C . GLU A 1 94 ? 0.605 -7.922 -15.719 1 95.75 94 GLU A C 1
ATOM 779 O O . GLU A 1 94 ? -0.409 -7.91 -16.422 1 95.75 94 GLU A O 1
ATOM 784 N N . ALA A 1 95 ? 0.724 -8.602 -14.625 1 94.62 95 ALA A N 1
ATOM 785 C CA . ALA A 1 95 ? -0.42 -9.367 -14.133 1 94.62 95 ALA A CA 1
ATOM 786 C C . ALA A 1 95 ? -1.614 -8.461 -13.867 1 94.62 95 ALA A C 1
ATOM 788 O O . ALA A 1 95 ? -2.75 -8.797 -14.211 1 94.62 95 ALA A O 1
ATOM 789 N N . HIS A 1 96 ? -1.4 -7.348 -13.219 1 95.81 96 HIS A N 1
ATOM 790 C CA . HIS A 1 96 ? -2.451 -6.375 -12.93 1 95.81 96 HIS A CA 1
ATOM 791 C C . HIS A 1 96 ? -3.154 -5.934 -14.211 1 95.81 96 HIS A C 1
ATOM 793 O O . HIS A 1 96 ? -4.359 -5.676 -14.203 1 95.81 96 HIS A O 1
ATOM 799 N N . ARG A 1 97 ? -2.482 -5.891 -15.328 1 95.38 97 ARG A N 1
ATOM 800 C CA . ARG A 1 97 ? -3.008 -5.363 -16.578 1 95.38 97 ARG A CA 1
ATOM 801 C C . ARG A 1 97 ? -3.578 -6.477 -17.453 1 95.38 97 ARG A C 1
ATOM 803 O O . ARG A 1 97 ? -4.637 -6.316 -18.062 1 95.38 97 ARG A O 1
ATOM 810 N N . LYS A 1 98 ? -2.934 -7.621 -17.531 1 93.25 98 LYS A N 1
ATOM 811 C CA . LYS A 1 98 ? -3.262 -8.672 -18.484 1 93.25 98 LYS A CA 1
ATOM 812 C C . LYS A 1 98 ? -4.297 -9.633 -17.906 1 93.25 98 LYS A C 1
ATOM 814 O O . LYS A 1 98 ? -5.066 -10.242 -18.656 1 93.25 98 LYS A O 1
ATOM 819 N N . THR A 1 99 ? -4.289 -9.828 -16.625 1 93.31 99 THR A N 1
ATOM 820 C CA . THR A 1 99 ? -5.227 -10.75 -15.984 1 93.31 99 THR A CA 1
ATOM 821 C C . THR A 1 99 ? -5.812 -10.125 -14.719 1 93.31 99 THR A C 1
ATOM 823 O O . THR A 1 99 ? -5.707 -10.695 -13.633 1 93.31 99 THR A O 1
ATOM 826 N N . PRO A 1 100 ? -6.473 -9 -14.844 1 94 100 PRO A N 1
ATOM 827 C CA . PRO A 1 100 ? -6.961 -8.234 -13.688 1 94 100 PRO A CA 1
ATOM 828 C C . PRO A 1 100 ? -7.891 -9.055 -12.797 1 94 100 PRO A C 1
ATOM 830 O O . PRO A 1 100 ? -7.934 -8.844 -11.578 1 94 100 PRO A O 1
ATOM 833 N N . GLU A 1 101 ? -8.562 -10.016 -13.344 1 94.38 101 GLU A N 1
ATOM 834 C CA . GLU A 1 101 ? -9.477 -10.836 -12.555 1 94.38 101 GLU A CA 1
ATOM 835 C C . GLU A 1 101 ? -8.719 -11.711 -11.562 1 94.38 101 GLU A C 1
ATOM 837 O O . GLU A 1 101 ? -9.102 -11.82 -10.398 1 94.38 101 GLU A O 1
ATOM 842 N N . MET A 1 102 ? -7.684 -12.25 -12.094 1 93.75 102 MET A N 1
ATOM 843 C CA . MET A 1 102 ? -6.859 -13.078 -11.219 1 93.75 102 MET A CA 1
ATOM 844 C C . MET A 1 102 ? -6.074 -12.219 -10.242 1 93.75 102 MET A C 1
ATOM 846 O O . MET A 1 102 ? -5.855 -12.617 -9.094 1 93.75 102 MET A O 1
ATOM 850 N N . PHE A 1 103 ? -5.68 -11.086 -10.719 1 94.38 103 PHE A N 1
ATOM 851 C CA . PHE A 1 103 ? -4.965 -10.164 -9.844 1 94.38 103 PHE A CA 1
ATOM 852 C C . PHE A 1 103 ? -5.855 -9.719 -8.688 1 94.38 103 PHE A C 1
ATOM 854 O O . PHE A 1 103 ? -5.375 -9.523 -7.57 1 94.38 103 PHE A O 1
ATOM 861 N N . ALA A 1 104 ? -7.059 -9.57 -9.031 1 93.19 104 ALA A N 1
ATOM 862 C CA . ALA A 1 104 ? -8.016 -9.219 -7.98 1 93.19 104 ALA A CA 1
ATOM 863 C C . ALA A 1 104 ? -8.109 -10.336 -6.938 1 93.19 104 ALA A C 1
ATOM 865 O O . ALA A 1 104 ? -8.203 -10.062 -5.738 1 93.19 104 ALA A O 1
ATOM 866 N N . LEU A 1 105 ? -8.055 -11.531 -7.379 1 93.81 105 LEU A N 1
ATOM 867 C CA . LEU A 1 105 ? -8.07 -12.68 -6.477 1 93.81 105 LEU A CA 1
ATOM 868 C C . LEU A 1 105 ? -6.832 -12.68 -5.586 1 93.81 105 LEU A C 1
ATOM 870 O O . LEU A 1 105 ? -6.938 -12.844 -4.367 1 93.81 105 LEU A O 1
ATOM 874 N N . TYR A 1 106 ? -5.723 -12.445 -6.184 1 93.31 106 TYR A N 1
ATOM 875 C CA . TYR A 1 106 ? -4.441 -12.305 -5.496 1 93.31 106 TYR A CA 1
ATOM 876 C C . TYR A 1 106 ? -4.512 -11.219 -4.434 1 93.31 106 TYR A C 1
ATOM 878 O O . TYR A 1 106 ? -4.098 -11.43 -3.291 1 93.31 106 TYR A O 1
ATOM 886 N N . THR A 1 107 ? -5.082 -10.117 -4.797 1 95.5 107 THR A N 1
ATOM 887 C CA . THR A 1 107 ? -5.188 -8.977 -3.898 1 95.5 107 THR A CA 1
ATOM 888 C C . THR A 1 107 ? -6.047 -9.32 -2.686 1 95.5 107 THR A C 1
ATOM 890 O O . THR A 1 107 ? -5.676 -9.023 -1.55 1 95.5 107 THR A O 1
ATOM 893 N N . THR A 1 108 ? -7.082 -10.016 -2.947 1 94.25 108 THR A N 1
ATOM 894 C CA . THR A 1 108 ? -8.047 -10.344 -1.899 1 94.25 108 THR A CA 1
ATOM 895 C C . THR A 1 108 ? -7.469 -11.383 -0.941 1 94.25 108 THR A C 1
ATOM 897 O O . THR A 1 108 ? -7.488 -11.188 0.276 1 94.25 108 THR A O 1
ATOM 900 N N . TYR A 1 109 ? -6.832 -12.391 -1.459 1 93.44 109 TYR A N 1
ATOM 901 C CA . TYR A 1 109 ? -6.539 -13.555 -0.625 1 93.44 109 TYR A CA 1
ATOM 902 C C . TYR A 1 109 ? -5.105 -13.5 -0.104 1 93.44 109 TYR A C 1
ATOM 904 O O . TYR A 1 109 ? -4.797 -14.086 0.937 1 93.44 109 TYR A O 1
ATOM 912 N N . ILE A 1 110 ? -4.316 -12.781 -0.776 1 92.5 110 ILE A N 1
ATOM 913 C CA . ILE A 1 110 ? -2.938 -12.688 -0.303 1 92.5 110 ILE A CA 1
ATOM 914 C C . ILE A 1 110 ? -2.637 -11.25 0.124 1 92.5 110 ILE A C 1
ATOM 916 O O . ILE A 1 110 ? -2.113 -11.023 1.216 1 92.5 110 ILE A O 1
ATOM 920 N N . GLY A 1 111 ? -3.082 -10.297 -0.666 1 92.62 111 GLY A N 1
ATOM 921 C CA . GLY A 1 111 ? -2.799 -8.891 -0.42 1 92.62 111 GLY A CA 1
ATOM 922 C C . GLY A 1 111 ? -3.502 -8.344 0.809 1 92.62 111 GLY A C 1
ATOM 923 O O . GLY A 1 111 ? -2.982 -7.457 1.486 1 92.62 111 GLY A O 1
ATOM 924 N N . GLU A 1 112 ? -4.613 -8.938 1.152 1 93.38 112 GLU A N 1
ATOM 925 C CA . GLU A 1 112 ? -5.422 -8.422 2.252 1 93.38 112 GLU A CA 1
ATOM 926 C C . GLU A 1 112 ? -5.352 -9.344 3.469 1 93.38 112 GLU A C 1
ATOM 928 O O . GLU A 1 112 ? -5.746 -8.953 4.57 1 93.38 112 GLU A O 1
ATOM 933 N N . ASN A 1 113 ? -4.914 -10.539 3.219 1 94.56 113 ASN A N 1
ATOM 934 C CA . ASN A 1 113 ? -4.723 -11.508 4.297 1 94.56 113 ASN A CA 1
ATOM 935 C C . ASN A 1 113 ? -3.352 -11.359 4.945 1 94.56 113 ASN A C 1
ATOM 937 O O . ASN A 1 113 ? -2.332 -11.695 4.344 1 94.56 113 ASN A O 1
ATOM 941 N N . LEU A 1 114 ? -3.336 -10.914 6.188 1 94.5 114 LEU A N 1
ATOM 942 C CA . LEU A 1 114 ? -2.09 -10.555 6.859 1 94.5 114 LEU A CA 1
ATOM 943 C C . LEU A 1 114 ? -1.147 -11.75 6.934 1 94.5 114 LEU A C 1
ATOM 945 O O . LEU A 1 114 ? 0.047 -11.625 6.656 1 94.5 114 LEU A O 1
ATOM 949 N N . GLU A 1 115 ? -1.707 -12.883 7.266 1 95.38 115 GLU A N 1
ATOM 950 C CA . GLU A 1 115 ? -0.88 -14.07 7.426 1 95.38 115 GLU A CA 1
ATOM 951 C C . GLU A 1 115 ? -0.312 -14.539 6.09 1 95.38 115 GLU A C 1
ATOM 953 O O . GLU A 1 115 ? 0.883 -14.82 5.98 1 95.38 115 GLU A O 1
ATOM 958 N N . LEU A 1 116 ? -1.143 -14.594 5.09 1 94.38 116 LEU A N 1
ATOM 959 C CA . LEU A 1 116 ? -0.702 -15.039 3.773 1 94.38 116 LEU A CA 1
ATOM 960 C C . LEU A 1 116 ? 0.23 -14.016 3.133 1 94.38 116 LEU A C 1
ATOM 962 O O . LEU A 1 116 ? 1.201 -14.383 2.469 1 94.38 116 LEU A O 1
ATOM 966 N N . GLY A 1 117 ? -0.095 -12.789 3.346 1 94.75 117 GLY A N 1
ATOM 967 C CA . GLY A 1 117 ? 0.79 -11.742 2.861 1 94.75 117 GLY A CA 1
ATOM 968 C C . GLY A 1 117 ? 2.182 -11.812 3.459 1 94.75 117 GLY A C 1
ATOM 969 O O . GLY A 1 117 ? 3.178 -11.711 2.74 1 94.75 117 GLY A O 1
ATOM 970 N N . ARG A 1 118 ? 2.234 -12.016 4.758 1 94.5 118 ARG A N 1
ATOM 971 C CA . ARG A 1 118 ? 3.516 -12.133 5.445 1 94.5 118 ARG A CA 1
ATOM 972 C C . ARG A 1 118 ? 4.301 -13.336 4.93 1 94.5 118 ARG A C 1
ATOM 974 O O . ARG A 1 118 ? 5.512 -13.25 4.723 1 94.5 118 ARG A O 1
ATOM 981 N N . LYS A 1 119 ? 3.611 -14.391 4.762 1 94.44 119 LYS A N 1
ATOM 982 C CA . LYS A 1 119 ? 4.266 -15.586 4.23 1 94.44 119 LYS A CA 1
ATOM 983 C C . LYS A 1 119 ? 4.859 -15.32 2.852 1 94.44 119 LYS A C 1
ATOM 985 O O . LYS A 1 119 ? 5.988 -15.727 2.568 1 94.44 119 LYS A O 1
ATOM 990 N N . HIS A 1 120 ? 4.094 -14.68 2.014 1 94.31 120 HIS A N 1
ATOM 991 C CA . HIS A 1 120 ? 4.562 -14.344 0.675 1 94.31 120 HIS A CA 1
ATOM 992 C C . HIS A 1 120 ? 5.797 -13.445 0.733 1 94.31 120 HIS A C 1
ATOM 994 O O . HIS A 1 120 ? 6.77 -13.68 0.008 1 94.31 120 HIS A O 1
ATOM 1000 N N . ILE A 1 121 ? 5.84 -12.492 1.568 1 95.38 121 ILE A N 1
ATOM 1001 C CA . ILE A 1 121 ? 6.969 -11.578 1.729 1 95.38 121 ILE A CA 1
ATOM 1002 C C . ILE A 1 121 ? 8.195 -12.352 2.193 1 95.38 121 ILE A C 1
ATOM 1004 O O . ILE A 1 121 ? 9.305 -12.141 1.686 1 95.38 121 ILE A O 1
ATOM 1008 N N . LEU A 1 122 ? 7.973 -13.211 3.133 1 95.12 122 LEU A N 1
ATOM 1009 C CA . LEU A 1 122 ? 9.086 -14 3.654 1 95.12 122 LEU A CA 1
ATOM 1010 C C . LEU A 1 122 ? 9.703 -14.867 2.561 1 95.12 122 LEU A C 1
ATOM 1012 O O . LEU A 1 122 ? 10.922 -15.047 2.518 1 95.12 122 LEU A O 1
ATOM 1016 N N . GLU A 1 123 ? 8.844 -15.414 1.689 1 94.19 123 GLU A N 1
ATOM 1017 C CA . GLU A 1 123 ? 9.352 -16.172 0.551 1 94.19 123 GLU A CA 1
ATOM 1018 C C . GLU A 1 123 ? 10.203 -15.297 -0.363 1 94.19 123 GLU A C 1
ATOM 1020 O O . GLU A 1 123 ? 11.25 -15.734 -0.852 1 94.19 123 GLU A O 1
ATOM 1025 N N . MET A 1 124 ? 9.789 -14.109 -0.57 1 96.06 124 MET A N 1
ATOM 1026 C CA . MET A 1 124 ? 10.555 -13.172 -1.389 1 96.06 124 MET A CA 1
ATOM 1027 C C . MET A 1 124 ? 11.883 -12.836 -0.727 1 96.06 124 MET A C 1
ATOM 1029 O O . MET A 1 124 ? 12.922 -12.797 -1.392 1 96.06 124 MET A O 1
ATOM 1033 N N . VAL A 1 125 ? 11.852 -12.602 0.552 1 96.75 125 VAL A N 1
ATOM 1034 C CA . VAL A 1 125 ? 13.055 -12.266 1.305 1 96.75 125 VAL A CA 1
ATOM 1035 C C . VAL A 1 125 ? 14.07 -13.406 1.191 1 96.75 125 VAL A C 1
ATOM 1037 O O . VAL A 1 125 ? 15.242 -13.172 0.902 1 96.75 125 VAL A O 1
ATOM 1040 N N . GLU A 1 126 ? 13.562 -14.594 1.376 1 95.94 126 GLU A N 1
ATOM 1041 C CA . GLU A 1 126 ? 14.445 -15.758 1.303 1 95.94 126 GLU A CA 1
ATOM 1042 C C . GLU A 1 126 ? 15.039 -15.906 -0.092 1 95.94 126 GLU A C 1
ATOM 1044 O O . GLU A 1 126 ? 16.234 -16.172 -0.234 1 95.94 126 GLU A O 1
ATOM 1049 N N . SER A 1 127 ? 14.219 -15.75 -1.08 1 96.44 127 SER A N 1
ATOM 1050 C CA . SER A 1 127 ? 14.688 -15.859 -2.457 1 96.44 127 SER A CA 1
ATOM 1051 C C . SER A 1 127 ? 15.75 -14.805 -2.768 1 96.44 127 SER A C 1
ATOM 1053 O O . SER A 1 127 ? 16.812 -15.125 -3.309 1 96.44 127 SER A O 1
ATOM 1055 N N . LEU A 1 128 ? 15.516 -13.57 -2.426 1 97.31 128 LEU A N 1
ATOM 1056 C CA . LEU A 1 128 ? 16.453 -12.492 -2.701 1 97.31 128 LEU A CA 1
ATOM 1057 C C . LEU A 1 128 ? 17.75 -12.68 -1.904 1 97.31 128 LEU A C 1
ATOM 1059 O O . LEU A 1 128 ? 18.844 -12.477 -2.432 1 97.31 128 LEU A O 1
ATOM 1063 N N . LYS A 1 129 ? 17.578 -13.016 -0.639 1 97.06 129 LYS A N 1
ATOM 1064 C CA . LYS A 1 129 ? 18.75 -13.25 0.201 1 97.06 129 LYS A CA 1
ATOM 1065 C C . LYS A 1 129 ? 19.656 -14.305 -0.417 1 97.06 129 LYS A C 1
ATOM 1067 O O . LYS A 1 129 ? 20.875 -14.102 -0.505 1 97.06 129 LYS A O 1
ATOM 1072 N N . THR A 1 130 ? 19.062 -15.398 -0.829 1 96.62 130 THR A N 1
ATOM 1073 C CA . THR A 1 130 ? 19.812 -16.5 -1.419 1 96.62 130 THR A CA 1
ATOM 1074 C C . THR A 1 130 ? 20.453 -16.078 -2.74 1 96.62 130 THR A C 1
ATOM 1076 O O . THR A 1 130 ? 21.641 -16.297 -2.963 1 96.62 130 THR A O 1
ATOM 1079 N N . ALA A 1 131 ? 19.688 -15.438 -3.572 1 96.44 131 ALA A N 1
ATOM 1080 C CA . ALA A 1 131 ? 20.172 -15.031 -4.891 1 96.44 131 ALA A CA 1
ATOM 1081 C C . ALA A 1 131 ? 21.328 -14.039 -4.777 1 96.44 131 ALA A C 1
ATOM 1083 O O . ALA A 1 131 ? 22.344 -14.172 -5.465 1 96.44 131 ALA A O 1
ATOM 1084 N N . ALA A 1 132 ? 21.172 -13.094 -3.912 1 95.5 132 ALA A N 1
ATOM 1085 C CA . ALA A 1 132 ? 22.141 -11.992 -3.811 1 95.5 132 ALA A CA 1
ATOM 1086 C C . ALA A 1 132 ? 23.234 -12.32 -2.811 1 95.5 132 ALA A C 1
ATOM 1088 O O . ALA A 1 132 ? 24.188 -11.547 -2.643 1 95.5 132 ALA A O 1
ATOM 1089 N N . LYS A 1 133 ? 23.109 -13.445 -2.078 1 95.06 133 LYS A N 1
ATOM 1090 C CA . LYS A 1 133 ? 24.078 -13.891 -1.078 1 95.06 133 LYS A CA 1
ATOM 1091 C C . LYS A 1 133 ? 24.25 -12.844 0.021 1 95.06 133 LYS A C 1
ATOM 1093 O O . LYS A 1 133 ? 25.375 -12.5 0.385 1 95.06 133 LYS A O 1
ATOM 1098 N N . PHE A 1 134 ? 23.125 -12.328 0.441 1 93.69 134 PHE A N 1
ATOM 1099 C CA . PHE A 1 134 ? 23.156 -11.414 1.579 1 93.69 134 PHE A CA 1
ATOM 1100 C C . PHE A 1 134 ? 23.5 -12.164 2.861 1 93.69 134 PHE A C 1
ATOM 1102 O O . PHE A 1 134 ? 23.141 -13.328 3.027 1 93.69 134 PHE A O 1
ATOM 1109 N N . GLU A 1 135 ? 24.141 -11.453 3.789 1 90.94 135 GLU A N 1
ATOM 1110 C CA . GLU A 1 135 ? 24.562 -12.07 5.047 1 90.94 135 GLU A CA 1
ATOM 1111 C C . GLU A 1 135 ? 23.391 -12.219 6.008 1 90.94 135 GLU A C 1
ATOM 1113 O O . GLU A 1 135 ? 23.375 -13.125 6.844 1 90.94 135 GLU A O 1
ATOM 1118 N N . SER A 1 136 ? 22.422 -11.305 5.832 1 92.12 136 SER A N 1
ATOM 1119 C CA . SER A 1 136 ? 21.312 -11.312 6.781 1 92.12 136 SER A CA 1
ATOM 1120 C C . SER A 1 136 ? 19.984 -11.188 6.066 1 92.12 136 SER A C 1
ATOM 1122 O O . SER A 1 136 ? 19.906 -10.633 4.969 1 92.12 136 SER A O 1
ATOM 1124 N N . GLU A 1 137 ? 18.938 -11.695 6.699 1 94.88 137 GLU A N 1
ATOM 1125 C CA . GLU A 1 137 ? 17.562 -11.562 6.195 1 94.88 137 GLU A CA 1
ATOM 1126 C C . GLU A 1 137 ? 17.109 -10.102 6.219 1 94.88 137 GLU A C 1
ATOM 1128 O O . GLU A 1 137 ? 16.328 -9.68 5.367 1 94.88 137 GLU A O 1
ATOM 1133 N N . GLU A 1 138 ? 17.688 -9.383 7.176 1 93.12 138 GLU A N 1
ATOM 1134 C CA . GLU A 1 138 ? 17.297 -7.992 7.359 1 93.12 138 GLU A CA 1
ATOM 1135 C C . GLU A 1 138 ? 17.672 -7.145 6.148 1 93.12 138 GLU A C 1
ATOM 1137 O O . GLU A 1 138 ? 16.938 -6.238 5.754 1 93.12 138 GLU A O 1
ATOM 1142 N N . GLU A 1 139 ? 18.797 -7.48 5.586 1 91.69 139 GLU A N 1
ATOM 1143 C CA . GLU A 1 139 ? 19.234 -6.742 4.41 1 91.69 139 GLU A CA 1
ATOM 1144 C C . GLU A 1 139 ? 18.328 -6.996 3.217 1 91.69 139 GLU A C 1
ATOM 1146 O O . GLU A 1 139 ? 17.891 -6.055 2.547 1 91.69 139 GLU A O 1
ATOM 1151 N N . ALA A 1 140 ? 18.031 -8.273 2.943 1 95.5 140 ALA A N 1
ATOM 1152 C CA . ALA A 1 140 ? 17.109 -8.625 1.865 1 95.5 140 ALA A CA 1
ATOM 1153 C C . ALA A 1 140 ? 15.734 -8.008 2.104 1 95.5 140 ALA A C 1
ATOM 1155 O O . ALA A 1 140 ? 15.117 -7.469 1.18 1 95.5 140 ALA A O 1
ATOM 1156 N N . ALA A 1 141 ? 15.297 -8.039 3.363 1 96.44 141 ALA A N 1
ATOM 1157 C CA . ALA A 1 141 ? 13.992 -7.496 3.734 1 96.44 141 ALA A CA 1
ATOM 1158 C C . ALA A 1 141 ? 13.93 -5.992 3.492 1 96.44 141 ALA A C 1
ATOM 1160 O O . ALA A 1 141 ? 12.898 -5.461 3.08 1 96.44 141 ALA A O 1
ATOM 1161 N N . ALA A 1 142 ? 15.008 -5.309 3.732 1 94.31 142 ALA A N 1
ATOM 1162 C CA . ALA A 1 142 ? 15.047 -3.861 3.537 1 94.31 142 ALA A CA 1
ATOM 1163 C C . ALA A 1 142 ? 14.867 -3.5 2.066 1 94.31 142 ALA A C 1
ATOM 1165 O O . ALA A 1 142 ? 14.18 -2.535 1.736 1 94.31 142 ALA A O 1
ATOM 1166 N N . TYR A 1 143 ? 15.484 -4.301 1.185 1 95.56 143 TYR A N 1
ATOM 1167 C CA . TYR A 1 143 ? 15.305 -4.062 -0.244 1 95.56 143 TYR A CA 1
ATOM 1168 C C . TYR A 1 143 ? 13.867 -4.328 -0.666 1 95.56 143 TYR A C 1
ATOM 1170 O O . TYR A 1 143 ? 13.289 -3.561 -1.441 1 95.56 143 TYR A O 1
ATOM 1178 N N . ILE A 1 144 ? 13.305 -5.402 -0.153 1 97 144 ILE A N 1
ATOM 1179 C CA . ILE A 1 144 ? 11.922 -5.734 -0.467 1 97 144 ILE A CA 1
ATOM 1180 C C . ILE A 1 144 ? 11 -4.617 0.015 1 97 144 ILE A C 1
ATOM 1182 O O . ILE A 1 144 ? 10.109 -4.172 -0.72 1 97 144 ILE A O 1
ATOM 1186 N N . GLN A 1 145 ? 11.242 -4.137 1.19 1 96.94 145 GLN A N 1
ATOM 1187 C CA . GLN A 1 145 ? 10.438 -3.074 1.786 1 96.94 145 GLN A CA 1
ATOM 1188 C C . GLN A 1 145 ? 10.609 -1.763 1.025 1 96.94 145 GLN A C 1
ATOM 1190 O O . GLN A 1 145 ? 9.641 -1.023 0.825 1 96.94 145 GLN A O 1
ATOM 1195 N N . ALA A 1 146 ? 11.797 -1.48 0.553 1 96.62 146 ALA A N 1
ATOM 1196 C CA . ALA A 1 146 ? 12.078 -0.258 -0.195 1 96.62 146 ALA A CA 1
ATOM 1197 C C . ALA A 1 146 ? 11.258 -0.204 -1.483 1 96.62 146 ALA A C 1
ATOM 1199 O O . ALA A 1 146 ? 10.914 0.878 -1.964 1 96.62 146 ALA A O 1
ATOM 1200 N N . PHE A 1 147 ? 10.938 -1.336 -1.978 1 98.06 147 PHE A N 1
ATOM 1201 C CA . PHE A 1 147 ? 10.312 -1.363 -3.295 1 98.06 147 PHE A CA 1
ATOM 1202 C C . PHE A 1 147 ? 8.852 -1.782 -3.191 1 98.06 147 PHE A C 1
ATOM 1204 O O . PHE A 1 147 ? 8.258 -2.23 -4.176 1 98.06 147 PHE A O 1
ATOM 1211 N N . VAL A 1 148 ? 8.297 -1.625 -2.092 1 98.19 148 VAL A N 1
ATOM 1212 C CA . VAL A 1 148 ? 6.91 -1.987 -1.821 1 98.19 148 VAL A CA 1
ATOM 1213 C C . VAL A 1 148 ? 5.996 -1.342 -2.859 1 98.19 148 VAL A C 1
ATOM 1215 O O . VAL A 1 148 ? 5.043 -1.967 -3.332 1 98.19 148 VAL A O 1
ATOM 1218 N N . TYR A 1 149 ? 6.254 -0.129 -3.266 1 97.75 149 TYR A N 1
ATOM 1219 C CA . TYR A 1 149 ? 5.445 0.563 -4.266 1 97.75 149 TYR A CA 1
ATOM 1220 C C . TYR A 1 149 ? 5.273 -0.291 -5.516 1 97.75 149 TYR A C 1
ATOM 1222 O O . TYR A 1 149 ? 4.227 -0.245 -6.164 1 97.75 149 TYR A O 1
ATOM 1230 N N . PHE A 1 150 ? 6.156 -1.146 -5.812 1 98.38 150 PHE A N 1
ATOM 1231 C CA . PHE A 1 150 ? 6.223 -1.778 -7.125 1 98.38 150 PHE A CA 1
ATOM 1232 C C . PHE A 1 150 ? 5.711 -3.213 -7.059 1 98.38 150 PHE A C 1
ATOM 1234 O O . PHE A 1 150 ? 5.656 -3.902 -8.078 1 98.38 150 PHE A O 1
ATOM 1241 N N . HIS A 1 151 ? 5.395 -3.654 -5.828 1 97.38 151 HIS A N 1
ATOM 1242 C CA . HIS A 1 151 ? 4.996 -5.055 -5.863 1 97.38 151 HIS A CA 1
ATOM 1243 C C . HIS A 1 151 ? 3.775 -5.305 -4.984 1 97.38 151 HIS A C 1
ATOM 1245 O O . HIS A 1 151 ? 3.131 -6.352 -5.09 1 97.38 151 HIS A O 1
ATOM 1251 N N . HIS A 1 152 ? 3.463 -4.457 -4.062 1 97.06 152 HIS A N 1
ATOM 1252 C CA . HIS A 1 152 ? 2.289 -4.68 -3.227 1 97.06 152 HIS A CA 1
ATOM 1253 C C . HIS A 1 152 ? 1.001 -4.473 -4.02 1 97.06 152 HIS A C 1
ATOM 1255 O O . HIS A 1 152 ? 0.822 -3.436 -4.66 1 97.06 152 HIS A O 1
ATOM 1261 N N . PRO A 1 153 ? 0.092 -5.434 -3.949 1 96.31 153 PRO A N 1
ATOM 1262 C CA . PRO A 1 153 ? -1.078 -5.371 -4.828 1 96.31 153 PRO A CA 1
ATOM 1263 C C . PRO A 1 153 ? -2.006 -4.207 -4.492 1 96.31 153 PRO A C 1
ATOM 1265 O O . PRO A 1 153 ? -2.701 -3.691 -5.371 1 96.31 153 PRO A O 1
ATOM 1268 N N . LYS A 1 154 ? -1.996 -3.723 -3.283 1 95.38 154 LYS A N 1
ATOM 1269 C CA . LYS A 1 154 ? -2.861 -2.615 -2.889 1 95.38 154 LYS A CA 1
ATOM 1270 C C . LYS A 1 154 ? -2.371 -1.298 -3.48 1 95.38 154 LYS A C 1
ATOM 1272 O O . LYS A 1 154 ? -3.105 -0.307 -3.498 1 95.38 154 LYS A O 1
ATOM 1277 N N . ILE A 1 155 ? -1.166 -1.283 -3.988 1 96.75 155 ILE A N 1
ATOM 1278 C CA . ILE A 1 155 ? -0.58 -0.086 -4.582 1 96.75 155 ILE A CA 1
ATOM 1279 C C . ILE A 1 155 ? -0.83 -0.082 -6.09 1 96.75 155 ILE A C 1
ATOM 1281 O O . ILE A 1 155 ? -0.712 0.958 -6.742 1 96.75 155 ILE A O 1
ATOM 1285 N N . ALA A 1 156 ? -1.257 -1.166 -6.656 1 97.12 156 ALA A N 1
ATOM 1286 C CA . ALA A 1 156 ? -1.336 -1.409 -8.094 1 97.12 156 ALA A CA 1
ATOM 1287 C C . ALA A 1 156 ? -2.209 -0.362 -8.781 1 97.12 156 ALA A C 1
ATOM 1289 O O . ALA A 1 156 ? -1.904 0.08 -9.891 1 97.12 156 ALA A O 1
ATOM 1290 N N . PRO A 1 157 ? -3.299 0.072 -8.18 1 95.56 157 PRO A N 1
ATOM 1291 C CA . PRO A 1 157 ? -4.125 1.083 -8.844 1 95.56 157 PRO A CA 1
ATOM 1292 C C . PRO A 1 157 ? -3.357 2.369 -9.141 1 95.56 157 PRO A C 1
ATOM 1294 O O . PRO A 1 157 ? -3.783 3.17 -9.977 1 95.56 157 PRO A O 1
ATOM 1297 N N . GLN A 1 158 ? -2.209 2.549 -8.516 1 95.31 158 GLN A N 1
ATOM 1298 C CA . GLN A 1 158 ? -1.415 3.758 -8.703 1 95.31 158 GLN A CA 1
ATOM 1299 C C . GLN A 1 158 ? -0.392 3.572 -9.82 1 95.31 158 GLN A C 1
ATOM 1301 O O . GLN A 1 158 ? 0.224 4.539 -10.273 1 95.31 158 GLN A O 1
ATOM 1306 N N . TRP A 1 159 ? -0.218 2.342 -10.25 1 97.38 159 TRP A N 1
ATOM 1307 C CA . TRP A 1 159 ? 0.793 2.08 -11.266 1 97.38 159 TRP A CA 1
ATOM 1308 C C . TRP A 1 159 ? 0.372 2.658 -12.617 1 97.38 159 TRP A C 1
ATOM 1310 O O . TRP A 1 159 ? -0.793 2.557 -13 1 97.38 159 TRP A O 1
ATOM 1320 N N . ASP A 1 160 ? 1.249 3.379 -13.219 1 96.19 160 ASP A N 1
ATOM 1321 C CA . ASP A 1 160 ? 0.972 3.971 -14.523 1 96.19 160 ASP A CA 1
ATOM 1322 C C . ASP A 1 160 ? 2.123 3.717 -15.5 1 96.19 160 ASP A C 1
ATOM 1324 O O . ASP A 1 160 ? 2.947 2.828 -15.273 1 96.19 160 ASP A O 1
ATOM 1328 N N . ASP A 1 161 ? 2.186 4.438 -16.609 1 96.94 161 ASP A N 1
ATOM 1329 C CA . ASP A 1 161 ? 3.145 4.172 -17.688 1 96.94 161 ASP A CA 1
ATOM 1330 C C . ASP A 1 161 ? 4.551 4.609 -17.281 1 96.94 161 ASP A C 1
ATOM 1332 O O . ASP A 1 161 ? 5.523 4.293 -17.969 1 96.94 161 ASP A O 1
ATOM 1336 N N . GLN A 1 162 ? 4.656 5.258 -16.141 1 96.25 162 GLN A N 1
ATOM 1337 C CA . GLN A 1 162 ? 5.965 5.691 -15.672 1 96.25 162 GLN A CA 1
ATOM 1338 C C . GLN A 1 162 ? 6.574 4.66 -14.719 1 96.25 162 GLN A C 1
ATOM 1340 O O . GLN A 1 162 ? 7.629 4.902 -14.125 1 96.25 162 GLN A O 1
ATOM 1345 N N . PHE A 1 163 ? 5.961 3.566 -14.664 1 97.94 163 PHE A N 1
ATOM 1346 C CA . PHE A 1 163 ? 6.281 2.516 -13.703 1 97.94 163 PHE A CA 1
ATOM 1347 C C . PHE A 1 163 ? 7.766 2.168 -13.758 1 97.94 163 PHE A C 1
ATOM 1349 O O . PHE A 1 163 ? 8.453 2.203 -12.734 1 97.94 163 PHE A O 1
ATOM 1356 N N . GLN A 1 164 ? 8.281 1.909 -14.93 1 98.25 164 GLN A N 1
ATOM 1357 C CA . GLN A 1 164 ? 9.688 1.517 -15.062 1 98.25 164 GLN A CA 1
ATOM 1358 C C . GLN A 1 164 ? 10.617 2.672 -14.711 1 98.25 164 GLN A C 1
ATOM 1360 O O . GLN A 1 164 ? 11.633 2.473 -14.039 1 98.25 164 GLN A O 1
ATOM 1365 N N . ASN A 1 165 ? 10.266 3.859 -15.188 1 97.25 165 ASN A N 1
ATOM 1366 C CA . ASN A 1 165 ? 11.078 5.027 -14.852 1 97.25 165 ASN A CA 1
ATOM 1367 C C . ASN A 1 165 ? 11.141 5.254 -13.344 1 97.25 165 ASN A C 1
ATOM 1369 O O . ASN A 1 165 ? 12.211 5.559 -12.812 1 97.25 165 ASN A O 1
ATOM 1373 N N . GLN A 1 166 ? 10.023 5.133 -12.695 1 96.56 166 GLN A N 1
ATOM 1374 C CA . GLN A 1 166 ? 9.969 5.293 -11.242 1 96.56 166 GLN A CA 1
ATOM 1375 C C . GLN A 1 166 ? 10.82 4.242 -10.539 1 96.56 166 GLN A C 1
ATOM 1377 O O . GLN A 1 166 ? 11.547 4.555 -9.594 1 96.56 166 GLN A O 1
ATOM 1382 N N . PHE A 1 167 ? 10.75 3.029 -11.062 1 98 167 PHE A N 1
ATOM 1383 C CA . PHE A 1 167 ? 11.555 1.945 -10.516 1 98 167 PHE A CA 1
ATOM 1384 C C . PHE A 1 167 ? 13.039 2.268 -10.625 1 98 167 PHE A C 1
ATOM 1386 O O . PHE A 1 167 ? 13.781 2.162 -9.641 1 98 167 PHE A O 1
ATOM 1393 N N . GLU A 1 168 ? 13.477 2.701 -11.781 1 96.88 168 GLU A N 1
ATOM 1394 C CA . GLU A 1 168 ? 14.891 2.965 -12.031 1 96.88 168 GLU A CA 1
ATOM 1395 C C . GLU A 1 168 ? 15.367 4.176 -11.234 1 96.88 168 GLU A C 1
ATOM 1397 O O . GLU A 1 168 ? 16.516 4.211 -10.789 1 96.88 168 GLU A O 1
ATOM 1402 N N . ASN A 1 169 ? 14.516 5.145 -11.094 1 94.19 169 ASN A N 1
ATOM 1403 C CA . ASN A 1 169 ? 14.875 6.285 -10.258 1 94.19 169 ASN A CA 1
ATOM 1404 C C . ASN A 1 169 ? 15.141 5.863 -8.812 1 94.19 169 ASN A C 1
ATOM 1406 O O . ASN A 1 169 ? 16.125 6.297 -8.203 1 94.19 169 ASN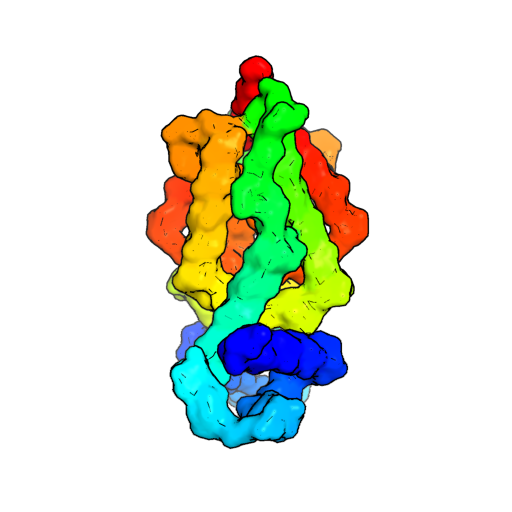 A O 1
ATOM 1410 N N . LEU A 1 170 ? 14.289 5.039 -8.289 1 95.12 170 LEU A N 1
ATOM 1411 C CA . LEU A 1 170 ? 14.492 4.527 -6.938 1 95.12 170 LEU A CA 1
ATOM 1412 C C . LEU A 1 170 ? 15.75 3.674 -6.859 1 95.12 170 LEU A C 1
ATOM 1414 O O . LEU A 1 170 ? 16.516 3.783 -5.902 1 95.12 170 LEU A O 1
ATOM 1418 N N . TRP A 1 171 ? 15.953 2.883 -7.887 1 94.62 171 TRP A N 1
ATOM 1419 C CA . TRP A 1 171 ? 17.141 2.039 -7.926 1 94.62 171 TRP A CA 1
ATOM 1420 C C . TRP A 1 171 ? 18.406 2.881 -7.871 1 94.62 171 TRP A C 1
ATOM 1422 O O . TRP A 1 171 ? 19.359 2.541 -7.16 1 94.62 171 TRP A O 1
ATOM 1432 N N . THR A 1 172 ? 18.422 3.967 -8.57 1 90.75 172 THR A N 1
ATOM 1433 C CA . THR A 1 172 ? 19.594 4.836 -8.602 1 90.75 172 THR A CA 1
ATOM 1434 C C . THR A 1 172 ? 19.922 5.348 -7.199 1 90.75 172 THR A C 1
ATOM 1436 O O . THR A 1 172 ? 21.094 5.543 -6.863 1 90.75 172 THR A O 1
ATOM 1439 N N . LEU A 1 173 ? 18.906 5.488 -6.387 1 88.06 173 LEU A N 1
ATOM 1440 C CA . LEU A 1 173 ? 19.094 5.949 -5.016 1 88.06 173 LEU A CA 1
ATOM 1441 C C . LEU A 1 173 ? 19.734 4.863 -4.16 1 88.06 173 LEU A C 1
ATOM 1443 O O . LEU A 1 173 ? 20.516 5.164 -3.252 1 88.06 173 LEU A O 1
ATOM 1447 N N . LEU A 1 174 ? 19.5 3.605 -4.492 1 88.12 174 LEU A N 1
ATOM 1448 C CA . LEU A 1 174 ? 19.906 2.506 -3.631 1 88.12 174 LEU A CA 1
ATOM 1449 C C . LEU A 1 174 ? 21.203 1.876 -4.145 1 88.12 174 LEU A C 1
ATOM 1451 O O . LEU A 1 174 ? 21.984 1.32 -3.365 1 88.12 174 LEU A O 1
ATOM 1455 N N . GLU A 1 175 ? 21.469 1.933 -5.387 1 85.06 175 GLU A N 1
ATOM 1456 C CA . GLU A 1 175 ? 22.516 1.17 -6.074 1 85.06 175 GLU A CA 1
ATOM 1457 C C . GLU A 1 175 ? 23.891 1.478 -5.508 1 85.06 175 GLU A C 1
ATOM 1459 O O . GLU A 1 175 ? 24.75 0.595 -5.434 1 85.06 175 GLU A O 1
ATOM 1464 N N . PRO A 1 176 ? 24.188 2.684 -5.07 1 75.31 176 PRO A N 1
ATOM 1465 C CA . PRO A 1 176 ? 25.547 2.939 -4.578 1 75.31 176 PRO A CA 1
ATOM 1466 C C . PRO A 1 176 ? 25.859 2.16 -3.307 1 75.31 176 PRO A C 1
ATOM 1468 O O . PRO A 1 176 ? 27.047 2.004 -2.955 1 75.31 176 PRO A O 1
ATOM 1471 N N . ASN A 1 177 ? 25.016 1.708 -2.572 1 63.03 177 ASN A N 1
ATOM 1472 C CA . ASN A 1 177 ? 25.234 0.993 -1.317 1 63.03 177 ASN A CA 1
ATOM 1473 C C . ASN A 1 177 ? 25.609 -0.468 -1.56 1 63.03 177 ASN A C 1
ATOM 1475 O O . ASN A 1 177 ? 26.078 -1.151 -0.65 1 63.03 177 ASN A O 1
ATOM 1479 N N . LEU A 1 178 ? 25.266 -1.004 -2.646 1 62.41 178 LEU A N 1
ATOM 1480 C CA . LEU A 1 178 ? 25.609 -2.381 -2.975 1 62.41 178 LEU A CA 1
ATOM 1481 C C . LEU A 1 178 ? 27.031 -2.463 -3.514 1 62.41 178 LEU A C 1
ATOM 1483 O O . LEU A 1 178 ? 27.469 -1.582 -4.254 1 62.41 178 LEU A O 1
ATOM 1487 N N . ASN A 1 179 ? 27.984 -2.807 -2.469 1 51.66 179 ASN A N 1
ATOM 1488 C CA . ASN A 1 179 ? 29.391 -2.984 -2.799 1 51.66 179 ASN A CA 1
ATOM 1489 C C . ASN A 1 179 ? 29.578 -3.41 -4.254 1 51.66 179 ASN A C 1
ATOM 1491 O O . ASN A 1 179 ? 28.828 -4.242 -4.762 1 51.66 179 ASN A O 1
ATOM 1495 N N . ALA A 1 180 ? 30.109 -2.41 -5.094 1 38.47 180 ALA A N 1
ATOM 1496 C CA . ALA A 1 180 ? 30.859 -2.938 -6.227 1 38.47 180 ALA A CA 1
ATOM 1497 C C . ALA A 1 180 ? 31.688 -4.156 -5.82 1 38.47 180 ALA A C 1
ATOM 1499 O O . ALA A 1 180 ? 32.625 -4.039 -5.047 1 38.47 180 ALA A O 1
ATOM 1500 N N . PHE A 1 181 ? 31.125 -5.195 -5.516 1 26.45 181 PHE A N 1
ATOM 1501 C CA . PHE A 1 181 ? 32.219 -6.168 -5.5 1 26.45 181 PHE A CA 1
ATOM 1502 C C . PHE A 1 181 ? 33.062 -6.07 -6.77 1 26.45 181 PHE A C 1
ATOM 1504 O O . PHE A 1 181 ? 32.531 -5.723 -7.832 1 26.45 181 PHE A O 1
ATOM 1511 N N . MET B 1 1 ? -16.844 30.781 15.75 1 65.31 1 MET B N 1
ATOM 1512 C CA . MET B 1 1 ? -16.656 29.703 14.797 1 65.31 1 MET B CA 1
ATOM 1513 C C . MET B 1 1 ? -17.75 29.719 13.727 1 65.31 1 MET B C 1
ATOM 1515 O O . MET B 1 1 ? -18.938 29.875 14.039 1 65.31 1 MET B O 1
ATOM 1519 N N . ASN B 1 2 ? -17.328 29.812 12.414 1 90 2 ASN B N 1
ATOM 1520 C CA . ASN B 1 2 ? -18.344 29.875 11.367 1 90 2 ASN B CA 1
ATOM 1521 C C . ASN B 1 2 ? -19.062 28.531 11.195 1 90 2 ASN B C 1
ATOM 1523 O O . ASN B 1 2 ? -18.656 27.531 11.773 1 90 2 ASN B O 1
ATOM 1527 N N . THR B 1 3 ? -20.219 28.594 10.766 1 93.44 3 THR B N 1
ATOM 1528 C CA . THR B 1 3 ? -21.109 27.438 10.625 1 93.44 3 THR B CA 1
ATOM 1529 C C . THR B 1 3 ? -20.375 26.281 9.961 1 93.44 3 THR B C 1
ATOM 1531 O O . THR B 1 3 ? -20.562 25.125 10.344 1 93.44 3 THR B O 1
ATOM 1534 N N . ARG B 1 4 ? -19.578 26.672 9.102 1 95.31 4 ARG B N 1
ATOM 1535 C CA . ARG B 1 4 ? -18.812 25.656 8.391 1 95.31 4 ARG B CA 1
ATOM 1536 C C . ARG B 1 4 ? -17.906 24.891 9.344 1 95.31 4 ARG B C 1
ATOM 1538 O O . ARG B 1 4 ? -17.875 23.656 9.32 1 95.31 4 ARG B O 1
ATOM 1545 N N . GLU B 1 5 ? -17.25 25.562 10.195 1 95.88 5 GLU B N 1
ATOM 1546 C CA . GLU B 1 5 ? -16.344 24.953 11.164 1 95.88 5 GLU B CA 1
ATOM 1547 C C . GLU B 1 5 ? -17.109 24.141 12.203 1 95.88 5 GLU B C 1
ATOM 1549 O O . GLU B 1 5 ? -16.641 23.094 12.656 1 95.88 5 GLU B O 1
ATOM 1554 N N . LYS B 1 6 ? -18.203 24.609 12.547 1 96.69 6 LYS B N 1
ATOM 1555 C CA . LYS B 1 6 ? -19.047 23.891 13.5 1 96.69 6 LYS B CA 1
ATOM 1556 C C . LYS B 1 6 ? -19.484 22.547 12.93 1 96.69 6 LYS B C 1
ATOM 1558 O O . LYS B 1 6 ? -19.5 21.531 13.641 1 96.69 6 LYS B O 1
ATOM 1563 N N . ILE B 1 7 ? -19.797 22.594 11.664 1 97.56 7 ILE B N 1
ATOM 1564 C CA . ILE B 1 7 ? -20.234 21.359 11.008 1 97.56 7 ILE B CA 1
ATOM 1565 C C . ILE B 1 7 ? -19.078 20.359 10.977 1 97.56 7 ILE B C 1
ATOM 1567 O O . ILE B 1 7 ? -19.25 19.203 11.359 1 97.56 7 ILE B O 1
ATOM 1571 N N . LEU B 1 8 ? -17.953 20.828 10.578 1 97 8 LEU B N 1
ATOM 1572 C CA . LEU B 1 8 ? -16.797 19.953 10.523 1 97 8 LEU B CA 1
ATOM 1573 C C . LEU B 1 8 ? -16.453 19.422 11.914 1 97 8 LEU B C 1
ATOM 1575 O O . LEU B 1 8 ? -16.188 18.219 12.07 1 97 8 LEU B O 1
ATOM 1579 N N . GLY B 1 9 ? -16.484 20.281 12.859 1 96.38 9 GLY B N 1
ATOM 1580 C CA . GLY B 1 9 ? -16.172 19.875 14.219 1 96.38 9 GLY B CA 1
ATOM 1581 C C . GLY B 1 9 ? -17.125 18.828 14.773 1 96.38 9 GLY B C 1
ATOM 1582 O O . GLY B 1 9 ? -16.688 17.828 15.352 1 96.38 9 GLY B O 1
ATOM 1583 N N . LYS B 1 10 ? -18.359 19.031 14.562 1 96.94 10 LYS B N 1
ATOM 1584 C CA . LYS B 1 10 ? -19.359 18.094 15.055 1 96.94 10 LYS B CA 1
ATOM 1585 C C . LYS B 1 10 ? -19.281 16.766 14.32 1 96.94 10 LYS B C 1
ATOM 1587 O O . LYS B 1 10 ? -19.484 15.703 14.914 1 96.94 10 LYS B O 1
ATOM 1592 N N . THR B 1 11 ? -19.062 16.875 13.039 1 97.44 11 THR B N 1
ATOM 1593 C CA . THR B 1 11 ? -18.891 15.656 12.25 1 97.44 11 THR B CA 1
ATOM 1594 C C . THR B 1 11 ? -17.719 14.828 12.773 1 97.44 11 THR B C 1
ATOM 1596 O O . THR B 1 11 ? -17.844 13.617 12.953 1 97.44 11 THR B O 1
ATOM 1599 N N . GLU B 1 12 ? -16.625 15.469 13.008 1 96.06 12 GLU B N 1
ATOM 1600 C CA . GLU B 1 12 ? -15.461 14.797 13.562 1 96.06 12 GLU B CA 1
ATOM 1601 C C . GLU B 1 12 ? -15.781 14.141 14.898 1 96.06 12 GLU B C 1
ATOM 1603 O O . GLU B 1 12 ? -15.438 12.977 15.125 1 96.06 12 GLU B O 1
ATOM 1608 N N . GLU B 1 13 ? -16.422 14.867 15.711 1 96.19 13 GLU B N 1
ATOM 1609 C CA . GLU B 1 13 ? -16.812 14.344 17.016 1 96.19 13 GLU B CA 1
ATOM 1610 C C . GLU B 1 13 ? -17.672 13.094 16.875 1 96.19 13 GLU B C 1
ATOM 1612 O O . GLU B 1 13 ? -17.469 12.109 17.578 1 96.19 13 GLU B O 1
ATOM 1617 N N . PHE B 1 14 ? -18.609 13.227 16 1 95.88 14 PHE B N 1
ATOM 1618 C CA . PHE B 1 14 ? -19.516 12.109 15.773 1 95.88 14 PHE B CA 1
ATOM 1619 C C . PHE B 1 14 ? -18.75 10.875 15.32 1 95.88 14 PHE B C 1
ATOM 1621 O O . PHE B 1 14 ? -18.969 9.781 15.852 1 95.88 14 PHE B O 1
ATOM 1628 N N . ILE B 1 15 ? -17.844 11.031 14.414 1 95.75 15 ILE B N 1
ATOM 1629 C CA . ILE B 1 15 ? -17.078 9.922 13.852 1 95.75 15 ILE B CA 1
ATOM 1630 C C . ILE B 1 15 ? -16.203 9.297 14.938 1 95.75 15 ILE B C 1
ATOM 1632 O O . ILE B 1 15 ? -16.125 8.07 15.055 1 95.75 15 ILE B O 1
ATOM 1636 N N . LEU B 1 16 ? -15.609 10.133 15.703 1 94 16 LEU B N 1
ATOM 1637 C CA . LEU B 1 16 ? -14.734 9.656 16.766 1 94 16 LEU B CA 1
ATOM 1638 C C . LEU B 1 16 ? -15.523 8.828 17.781 1 94 16 LEU B C 1
ATOM 1640 O O . LEU B 1 16 ? -15.008 7.84 18.312 1 94 16 LEU B O 1
ATOM 1644 N N . GLU B 1 17 ? -16.781 9.188 17.953 1 93.44 17 GLU B N 1
ATOM 1645 C CA . GLU B 1 17 ? -17.594 8.57 19 1 93.44 17 GLU B CA 1
ATOM 1646 C C . GLU B 1 17 ? -18.328 7.348 18.453 1 93.44 17 GLU B C 1
ATOM 1648 O O . GLU B 1 17 ? -18.5 6.355 19.172 1 93.44 17 GLU B O 1
ATOM 1653 N N . ASN B 1 18 ? -18.781 7.43 17.156 1 91.94 18 ASN B N 1
ATOM 1654 C CA . ASN B 1 18 ? -19.75 6.438 16.703 1 91.94 18 ASN B CA 1
ATOM 1655 C C . ASN B 1 18 ? -19.25 5.684 15.477 1 91.94 18 ASN B C 1
ATOM 1657 O O . ASN B 1 18 ? -19.828 4.68 15.07 1 91.94 18 ASN B O 1
ATOM 1661 N N . GLY B 1 19 ? -18.125 6.148 14.961 1 89.69 19 GLY B N 1
ATOM 1662 C CA . GLY B 1 19 ? -17.688 5.59 13.695 1 89.69 19 GLY B CA 1
ATOM 1663 C C . GLY B 1 19 ? -18.375 6.223 12.5 1 89.69 19 GLY B C 1
ATOM 1664 O O . GLY B 1 19 ? -19.422 6.863 12.641 1 89.69 19 GLY B O 1
ATOM 1665 N N . ILE B 1 20 ? -17.859 5.992 11.422 1 90 20 ILE B N 1
ATOM 1666 C CA . ILE B 1 20 ? -18.328 6.648 10.211 1 90 20 ILE B CA 1
ATOM 1667 C C . ILE B 1 20 ? -19.562 5.93 9.688 1 90 20 ILE B C 1
ATOM 1669 O O . ILE B 1 20 ? -20.406 6.531 9.008 1 90 20 ILE B O 1
ATOM 1673 N N . GLU B 1 21 ? -19.688 4.664 9.953 1 89.38 21 GLU B N 1
ATOM 1674 C CA . GLU B 1 21 ? -20.766 3.844 9.391 1 89.38 21 GLU B CA 1
ATOM 1675 C C . GLU B 1 21 ? -22.141 4.355 9.828 1 89.38 21 GLU B C 1
ATOM 1677 O O . GLU B 1 21 ? -23.125 4.207 9.102 1 89.38 21 GLU B O 1
ATOM 1682 N N . LYS B 1 22 ? -22.312 4.996 10.867 1 90.88 22 LYS B N 1
ATOM 1683 C CA . LYS B 1 22 ? -23.578 5.445 11.422 1 90.88 22 LYS B CA 1
ATOM 1684 C C . LYS B 1 22 ? -23.828 6.918 11.109 1 90.88 22 LYS B C 1
ATOM 1686 O O . LYS B 1 22 ? -24.875 7.469 11.469 1 90.88 22 LYS B 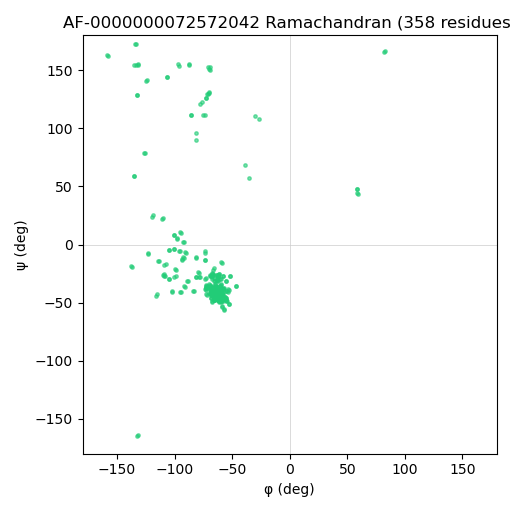O 1
ATOM 1691 N N . LEU B 1 23 ? -22.859 7.488 10.5 1 94.69 23 LEU B N 1
ATOM 1692 C CA . LEU B 1 23 ? -22.938 8.922 10.242 1 94.69 23 LEU B CA 1
ATOM 1693 C C . LEU B 1 23 ? -23.953 9.219 9.141 1 94.69 23 LEU B C 1
ATOM 1695 O O . LEU B 1 23 ? -23.891 8.633 8.062 1 94.69 23 LEU B O 1
ATOM 1699 N N . THR B 1 24 ? -24.891 10.109 9.469 1 95.19 24 THR B N 1
ATOM 1700 C CA . THR B 1 24 ? -25.766 10.664 8.453 1 95.19 24 THR B CA 1
ATOM 1701 C C . THR B 1 24 ? -25.859 12.18 8.562 1 95.19 24 THR B C 1
ATOM 1703 O O . THR B 1 24 ? -25.625 12.742 9.641 1 95.19 24 THR B O 1
ATOM 1706 N N . ILE B 1 25 ? -26.172 12.75 7.418 1 97.06 25 ILE B N 1
ATOM 1707 C CA . ILE B 1 25 ? -26.328 14.195 7.398 1 97.06 25 ILE B CA 1
ATOM 1708 C C . ILE B 1 25 ? -27.438 14.617 8.352 1 97.06 25 ILE B C 1
ATOM 1710 O O . ILE B 1 25 ? -27.328 15.633 9.039 1 97.06 25 ILE B O 1
ATOM 1714 N N . SER B 1 26 ? -28.453 13.805 8.422 1 97.25 26 SER B N 1
ATOM 1715 C CA . SER B 1 26 ? -29.578 14.086 9.305 1 97.25 26 SER B CA 1
ATOM 1716 C C . SER B 1 26 ? -29.141 14.125 10.766 1 97.25 26 SER B C 1
ATOM 1718 O O . SER B 1 26 ? -29.562 15 11.516 1 97.25 26 SER B O 1
ATOM 1720 N N . LYS B 1 27 ? -28.297 13.273 11.195 1 96.75 27 LYS B N 1
ATOM 1721 C CA . LYS B 1 27 ? -27.797 13.219 12.57 1 96.75 27 LYS B CA 1
ATOM 1722 C C . LYS B 1 27 ? -26.953 14.438 12.906 1 96.75 27 LYS B C 1
ATOM 1724 O O . LYS B 1 27 ? -27.078 15.008 13.992 1 96.75 27 LYS B O 1
ATOM 1729 N N . ILE B 1 28 ? -26.109 14.836 11.961 1 97.31 28 ILE B N 1
ATOM 1730 C CA . ILE B 1 28 ? -25.266 16 12.164 1 97.31 28 ILE B CA 1
ATOM 1731 C C . ILE B 1 28 ? -26.125 17.25 12.312 1 97.31 28 ILE B C 1
ATOM 1733 O O . ILE B 1 28 ? -25.906 18.078 13.203 1 97.31 28 ILE B O 1
ATOM 1737 N N . ALA B 1 29 ? -27.094 17.391 11.422 1 97.69 29 ALA B N 1
ATOM 1738 C CA . ALA B 1 29 ? -28.031 18.516 11.469 1 97.69 29 ALA B CA 1
ATOM 1739 C C . ALA B 1 29 ? -28.734 18.594 12.812 1 97.69 29 ALA B C 1
ATOM 1741 O O . ALA B 1 29 ? -28.812 19.656 13.43 1 97.69 29 ALA B O 1
ATOM 1742 N N . LYS B 1 30 ? -29.188 17.469 13.25 1 97 30 LYS B N 1
ATOM 1743 C CA . LYS B 1 30 ? -29.891 17.375 14.516 1 97 30 LYS B CA 1
ATOM 1744 C C . LYS B 1 30 ? -29 17.781 15.68 1 97 30 LYS B C 1
ATOM 1746 O O . LYS B 1 30 ? -29.422 18.562 16.547 1 97 30 LYS B O 1
ATOM 1751 N N . GLU B 1 31 ? -27.828 17.344 15.672 1 94.94 31 GLU B N 1
ATOM 1752 C CA . GLU B 1 31 ? -26.891 17.641 16.75 1 94.94 31 GLU B CA 1
ATOM 1753 C C . GLU B 1 31 ? -26.562 19.125 16.812 1 94.94 31 GLU B C 1
ATOM 1755 O O . GLU B 1 31 ? -26.328 19.672 17.891 1 94.94 31 GLU B O 1
ATOM 1760 N N . LEU B 1 32 ? -26.578 19.75 15.695 1 96.81 32 LEU B N 1
ATOM 1761 C CA . LEU B 1 32 ? -26.219 21.156 15.602 1 96.81 32 LEU B CA 1
ATOM 1762 C C . LEU B 1 32 ? -27.469 22.047 15.656 1 96.81 32 LEU B C 1
ATOM 1764 O O . LEU B 1 32 ? -27.359 23.266 15.688 1 96.81 32 LEU B O 1
ATOM 1768 N N . ASN B 1 33 ? -28.594 21.422 15.656 1 96.81 33 ASN B N 1
ATOM 1769 C CA . ASN B 1 33 ? -29.859 22.125 15.656 1 96.81 33 ASN B CA 1
ATOM 1770 C C . ASN B 1 33 ? -30 23.047 14.438 1 96.81 33 ASN B C 1
ATOM 1772 O O . ASN B 1 33 ? -30.312 24.219 14.57 1 96.81 33 ASN B O 1
ATOM 1776 N N . ILE B 1 34 ? -29.703 22.484 13.32 1 97.12 34 ILE B N 1
ATOM 1777 C CA . ILE B 1 34 ? -29.906 23.156 12.039 1 97.12 34 ILE B CA 1
ATOM 1778 C C . ILE B 1 34 ? -30.562 22.188 11.055 1 97.12 34 ILE B C 1
ATOM 1780 O O . ILE B 1 34 ? -30.719 21 11.359 1 97.12 34 ILE B O 1
ATOM 1784 N N . SER B 1 35 ? -30.953 22.75 9.859 1 96 35 SER B N 1
ATOM 1785 C CA . SER B 1 35 ? -31.594 21.906 8.852 1 96 35 SER B CA 1
ATOM 1786 C C . SER B 1 35 ? -30.562 21.234 7.953 1 96 35 SER B C 1
ATOM 1788 O O . SER B 1 35 ? -29.422 21.703 7.848 1 96 35 SER B O 1
ATOM 1790 N N . GLN B 1 36 ? -30.969 20.125 7.383 1 96.44 36 GLN B N 1
ATOM 1791 C CA . GLN B 1 36 ? -30.094 19.453 6.426 1 96.44 36 GLN B CA 1
ATOM 1792 C C . GLN B 1 36 ? -29.719 20.391 5.277 1 96.44 36 GLN B C 1
ATOM 1794 O O . GLN B 1 36 ? -28.547 20.484 4.902 1 96.44 36 GLN B O 1
ATOM 1799 N N . PRO B 1 37 ? -30.719 21.219 4.77 1 96.75 37 PRO B N 1
ATOM 1800 C CA . PRO B 1 37 ? -30.375 22.141 3.691 1 96.75 37 PRO B CA 1
ATOM 1801 C C . PRO B 1 37 ? -29.344 23.188 4.117 1 96.75 37 PRO B C 1
ATOM 1803 O O . PRO B 1 37 ? -28.531 23.625 3.301 1 96.75 37 PRO B O 1
ATOM 1806 N N . ALA B 1 38 ? -29.375 23.5 5.324 1 96.31 38 ALA B N 1
ATOM 1807 C CA . ALA B 1 38 ? -28.391 24.453 5.848 1 96.31 38 ALA B CA 1
ATOM 1808 C C . ALA B 1 38 ? -26.984 23.891 5.742 1 96.31 38 ALA B C 1
ATOM 1810 O O . ALA B 1 38 ? -26.031 24.641 5.469 1 96.31 38 ALA B O 1
ATOM 1811 N N . ILE B 1 39 ? -26.75 22.562 5.977 1 97.56 39 ILE B N 1
ATOM 1812 C CA . ILE B 1 39 ? -25.453 21.922 5.844 1 97.56 39 ILE B CA 1
ATOM 1813 C C . ILE B 1 39 ? -25 21.969 4.387 1 97.56 39 ILE B C 1
ATOM 1815 O O . ILE B 1 39 ? -23.828 22.25 4.102 1 97.56 39 ILE B O 1
ATOM 1819 N N . TYR B 1 40 ? -25.938 21.875 3.455 1 96.75 40 TYR B N 1
ATOM 1820 C CA . TYR B 1 40 ? -25.625 21.781 2.033 1 96.75 40 TYR B CA 1
ATOM 1821 C C . TYR B 1 40 ? -25.344 23.172 1.446 1 96.75 40 TYR B C 1
ATOM 1823 O O . TYR B 1 40 ? -24.891 23.281 0.306 1 96.75 40 TYR B O 1
ATOM 1831 N N . LYS B 1 41 ? -25.641 24.203 2.209 1 96.69 41 LYS B N 1
ATOM 1832 C CA . LYS B 1 41 ? -25.188 25.547 1.836 1 96.69 41 LYS B CA 1
ATOM 1833 C C . LYS B 1 41 ? -23.672 25.641 1.923 1 96.69 41 LYS B C 1
ATOM 1835 O O . LYS B 1 41 ? -23.062 26.438 1.209 1 96.69 41 LYS B O 1
ATOM 1840 N N . HIS B 1 42 ? -23.141 24.781 2.771 1 96.88 42 HIS B N 1
ATOM 1841 C CA . HIS B 1 42 ? -21.703 24.844 3.021 1 96.88 42 HIS B CA 1
ATOM 1842 C C . HIS B 1 42 ? -20.969 23.703 2.324 1 96.88 42 HIS B C 1
ATOM 1844 O O . HIS B 1 42 ? -19.797 23.828 1.996 1 96.88 42 HIS B O 1
ATOM 1850 N N . PHE B 1 43 ? -21.641 22.547 2.141 1 98.06 43 PHE B N 1
ATOM 1851 C CA . PHE B 1 43 ? -21.078 21.359 1.512 1 98.06 43 PHE B CA 1
ATOM 1852 C C . PHE B 1 43 ? -22.031 20.797 0.462 1 98.06 43 PHE B C 1
ATOM 1854 O O . PHE B 1 43 ? -23.188 20.516 0.758 1 98.06 43 PHE B O 1
ATOM 1861 N N . LYS B 1 44 ? -21.484 20.594 -0.652 1 97.19 44 LYS B N 1
ATOM 1862 C CA . LYS B 1 44 ? -22.328 20.203 -1.782 1 97.19 44 LYS B CA 1
ATOM 1863 C C . LYS B 1 44 ? -22.891 18.781 -1.589 1 97.19 44 LYS B C 1
ATOM 1865 O O . LYS B 1 44 ? -23.922 18.438 -2.168 1 97.19 44 LYS B O 1
ATOM 1870 N N . SER B 1 45 ? -22.188 17.969 -0.825 1 96.56 45 SER B N 1
ATOM 1871 C CA . SER B 1 45 ? -22.562 16.578 -0.581 1 96.56 45 SER B CA 1
ATOM 1872 C C . SER B 1 45 ? -21.922 16.047 0.69 1 96.56 45 SER B C 1
ATOM 1874 O O . SER B 1 45 ? -21 16.672 1.236 1 96.56 45 SER B O 1
ATOM 1876 N N . LYS B 1 46 ? -22.453 14.961 1.172 1 95.56 46 LYS B N 1
ATOM 1877 C CA . LYS B 1 46 ? -21.828 14.258 2.287 1 95.56 46 LYS B CA 1
ATOM 1878 C C . LYS B 1 46 ? -20.375 13.922 1.974 1 95.56 46 LYS B C 1
ATOM 1880 O O . LYS B 1 46 ? -19.5 14.062 2.83 1 95.56 46 LYS B O 1
ATOM 1885 N N . ASP B 1 47 ? -20.156 13.516 0.726 1 95.94 47 ASP B N 1
ATOM 1886 C CA . ASP B 1 47 ? -18.812 13.148 0.288 1 95.94 47 ASP B CA 1
ATOM 1887 C C . ASP B 1 47 ? -17.875 14.336 0.353 1 95.94 47 ASP B C 1
ATOM 1889 O O . ASP B 1 47 ? -16.719 14.203 0.774 1 95.94 47 ASP B O 1
ATOM 1893 N N . GLU B 1 48 ? -18.312 15.391 -0.095 1 97 48 GLU B N 1
ATOM 1894 C CA . GLU B 1 48 ? -17.484 16.594 -0.025 1 97 48 GLU B CA 1
ATOM 1895 C C . GLU B 1 48 ? -17.156 16.953 1.421 1 97 48 GLU B C 1
ATOM 1897 O O . GLU B 1 48 ? -16.016 17.266 1.741 1 97 48 GLU B O 1
ATOM 1902 N N . LEU B 1 49 ? -18.188 16.906 2.254 1 97.44 49 LEU B N 1
ATOM 1903 C CA . LEU B 1 49 ? -17.984 17.188 3.674 1 97.44 49 LEU B CA 1
ATOM 1904 C C . LEU B 1 49 ? -16.922 16.281 4.262 1 97.44 49 LEU B C 1
ATOM 1906 O O . LEU B 1 49 ? -15.977 16.75 4.906 1 97.44 49 LEU B O 1
ATOM 1910 N N . LEU B 1 50 ? -16.984 15.008 3.973 1 96.94 50 LEU B N 1
ATOM 1911 C CA . LEU B 1 50 ? -16.078 14.016 4.555 1 96.94 50 LEU B CA 1
ATOM 1912 C C . LEU B 1 50 ? -14.68 14.141 3.963 1 96.94 50 LEU B C 1
ATOM 1914 O O . LEU B 1 50 ? -13.68 13.93 4.66 1 96.94 50 LEU B O 1
ATOM 1918 N N . THR B 1 51 ? -14.664 14.477 2.688 1 96.88 51 THR B N 1
ATOM 1919 C CA . THR B 1 51 ? -13.383 14.711 2.043 1 96.88 51 THR B CA 1
ATOM 1920 C C . THR B 1 51 ? -12.656 15.883 2.695 1 96.88 51 THR B C 1
ATOM 1922 O O . THR B 1 51 ? -11.477 15.781 3.047 1 96.88 51 THR B O 1
ATOM 1925 N N . ILE B 1 52 ? -13.312 16.922 2.885 1 95.94 52 ILE B N 1
ATOM 1926 C CA . ILE B 1 52 ? -12.742 18.125 3.494 1 95.94 52 ILE B CA 1
ATOM 1927 C C . ILE B 1 5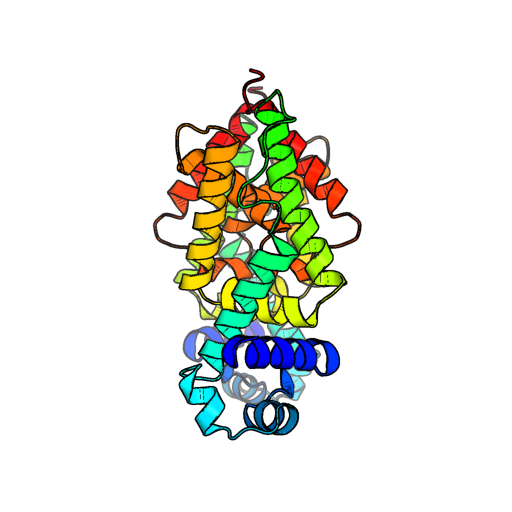2 ? -12.328 17.812 4.93 1 95.94 52 ILE B C 1
ATOM 1929 O O . ILE B 1 52 ? -11.25 18.234 5.371 1 95.94 52 ILE B O 1
ATOM 1933 N N . LEU B 1 53 ? -13.117 17.109 5.633 1 96.44 53 LEU B N 1
ATOM 1934 C CA . LEU B 1 53 ? -12.797 16.734 7.008 1 96.44 53 LEU B CA 1
ATOM 1935 C C . LEU B 1 53 ? -11.539 15.867 7.051 1 96.44 53 LEU B C 1
ATOM 1937 O O . LEU B 1 53 ? -10.656 16.094 7.883 1 96.44 53 LEU B O 1
ATOM 1941 N N . ALA B 1 54 ? -11.438 14.914 6.184 1 95.19 54 ALA B N 1
ATOM 1942 C CA . ALA B 1 54 ? -10.266 14.039 6.121 1 95.19 54 ALA B CA 1
ATOM 1943 C C . ALA B 1 54 ? -8.992 14.844 5.871 1 95.19 54 ALA B C 1
ATOM 1945 O O . ALA B 1 54 ? -7.977 14.625 6.535 1 95.19 54 ALA B O 1
ATOM 1946 N N . LEU B 1 55 ? -9.055 15.734 4.941 1 93.81 55 LEU B N 1
ATOM 1947 C CA . LEU B 1 55 ? -7.91 16.562 4.59 1 93.81 55 LEU B CA 1
ATOM 1948 C C . LEU B 1 55 ? -7.508 17.453 5.754 1 93.81 55 LEU B C 1
ATOM 1950 O O . LEU B 1 55 ? -6.32 17.578 6.066 1 93.81 55 LEU B O 1
ATOM 1954 N N . ARG B 1 56 ? -8.461 18 6.328 1 92.56 56 ARG B N 1
ATOM 1955 C CA . ARG B 1 56 ? -8.203 18.859 7.48 1 92.56 56 ARG B CA 1
ATOM 1956 C C . ARG B 1 56 ? -7.551 18.078 8.609 1 92.56 56 ARG B C 1
ATOM 1958 O O . ARG B 1 56 ? -6.598 18.547 9.234 1 92.56 56 ARG B O 1
ATOM 1965 N N . TRP B 1 57 ? -8.094 17.016 8.844 1 92.44 57 TRP B N 1
ATOM 1966 C CA . TRP B 1 57 ? -7.562 16.156 9.891 1 92.44 57 TRP B CA 1
ATOM 1967 C C . TRP B 1 57 ? -6.125 15.758 9.586 1 92.44 57 TRP B C 1
ATOM 1969 O O . TRP B 1 57 ? -5.242 15.883 10.438 1 92.44 57 TRP B O 1
ATOM 1979 N N . LEU B 1 58 ? -5.883 15.344 8.383 1 90.69 58 LEU B N 1
ATOM 1980 C CA . LEU B 1 58 ? -4.559 14.898 7.973 1 90.69 58 LEU B CA 1
ATOM 1981 C C . LEU B 1 58 ? -3.545 16.031 8.094 1 90.69 58 LEU B C 1
ATOM 1983 O O . LEU B 1 58 ? -2.475 15.859 8.68 1 90.69 58 LEU B O 1
ATOM 1987 N N . ASN B 1 59 ? -3.877 17.141 7.578 1 86.31 59 ASN B N 1
ATOM 1988 C CA . ASN B 1 59 ? -2.973 18.281 7.535 1 86.31 59 ASN B CA 1
ATOM 1989 C C . ASN B 1 59 ? -2.801 18.922 8.914 1 86.31 59 ASN B C 1
ATOM 1991 O O . ASN B 1 59 ? -1.719 19.406 9.25 1 86.31 59 ASN B O 1
ATOM 1995 N N . GLY B 1 60 ? -3.824 19.016 9.656 1 79.62 60 GLY B N 1
ATOM 1996 C CA . GLY B 1 60 ? -3.84 19.734 10.914 1 79.62 60 GLY B CA 1
ATOM 1997 C C . GLY B 1 60 ? -3.312 18.922 12.078 1 79.62 60 GLY B C 1
ATOM 1998 O O . GLY B 1 60 ? -2.617 19.453 12.945 1 79.62 60 GLY B O 1
ATOM 1999 N N . GLN B 1 61 ? -3.637 17.75 12.117 1 72.06 61 GLN B N 1
ATOM 2000 C CA . GLN B 1 61 ? -3.33 16.969 13.312 1 72.06 61 GLN B CA 1
ATOM 2001 C C . GLN B 1 61 ? -2.211 15.969 13.047 1 72.06 61 GLN B C 1
ATOM 2003 O O . GLN B 1 61 ? -1.362 15.734 13.914 1 72.06 61 GLN B O 1
ATOM 2008 N N . THR B 1 62 ? -2.111 15.586 11.844 1 77 62 THR B N 1
ATOM 2009 C CA . THR B 1 62 ? -1.194 14.477 11.609 1 77 62 THR B CA 1
ATOM 2010 C C . THR B 1 62 ? 0.118 14.977 11.016 1 77 62 THR B C 1
ATOM 2012 O O . THR B 1 62 ? 1.198 14.57 11.453 1 77 62 THR B O 1
ATOM 2015 N N . LEU B 1 63 ? 0.02 15.914 10.102 1 82.56 63 LEU B N 1
ATOM 2016 C CA . LEU B 1 63 ? 1.223 16.281 9.367 1 82.56 63 LEU B CA 1
ATOM 2017 C C . LEU B 1 63 ? 1.567 17.75 9.594 1 82.56 63 LEU B C 1
ATOM 2019 O O . LEU B 1 63 ? 2.279 18.359 8.789 1 82.56 63 LEU B O 1
ATOM 2023 N N . VAL B 1 64 ? 1.157 18.312 10.68 1 77.25 64 VAL B N 1
ATOM 2024 C CA . VAL B 1 64 ? 1.301 19.734 10.977 1 77.25 64 VAL B CA 1
ATOM 2025 C C . VAL B 1 64 ? 2.781 20.109 11.039 1 77.25 64 VAL B C 1
ATOM 2027 O O . VAL B 1 64 ? 3.17 21.203 10.641 1 77.25 64 VAL B O 1
ATOM 2030 N N . LYS B 1 65 ? 3.58 19.234 11.328 1 79.94 65 LYS B N 1
ATOM 2031 C CA . LYS B 1 65 ? 4.988 19.531 11.562 1 79.94 65 LYS B CA 1
ATOM 2032 C C . LYS B 1 65 ? 5.809 19.375 10.289 1 79.94 65 LYS B C 1
ATOM 2034 O O . LYS B 1 65 ? 7.012 19.641 10.273 1 79.94 65 LYS B O 1
ATOM 2039 N N . ILE B 1 66 ? 5.121 19.047 9.219 1 87.5 66 ILE B N 1
ATOM 2040 C CA . ILE B 1 66 ? 5.863 18.656 8.023 1 87.5 66 ILE B CA 1
ATOM 2041 C C . ILE B 1 66 ? 5.656 19.703 6.922 1 87.5 66 ILE B C 1
ATOM 2043 O O . ILE B 1 66 ? 6.477 19.812 6.008 1 87.5 66 ILE B O 1
ATOM 2047 N N . PHE B 1 67 ? 4.676 20.531 7.156 1 85.44 67 PHE B N 1
ATOM 2048 C CA . PHE B 1 67 ? 4.336 21.5 6.109 1 85.44 67 PHE B CA 1
ATOM 2049 C C . PHE B 1 67 ? 4.336 22.922 6.656 1 85.44 67 PHE B C 1
ATOM 2051 O O . PHE B 1 67 ? 3.279 23.469 6.961 1 85.44 67 PHE B O 1
ATOM 2058 N N . PRO B 1 68 ? 5.316 23.594 6.855 1 86.94 68 PRO B N 1
ATOM 2059 C CA . PRO B 1 68 ? 6.66 23.234 6.391 1 86.94 68 PRO B CA 1
ATOM 2060 C C . PRO B 1 68 ? 7.496 22.547 7.461 1 86.94 68 PRO B C 1
ATOM 2062 O O . PRO B 1 68 ? 7.176 22.625 8.648 1 86.94 68 PRO B O 1
ATOM 2065 N N . PHE B 1 69 ? 8.43 21.797 7 1 93.88 69 PHE B N 1
ATOM 2066 C CA . PHE B 1 69 ? 9.375 21.172 7.906 1 93.88 69 PHE B CA 1
ATOM 2067 C C . PHE B 1 69 ? 10.43 22.172 8.375 1 93.88 69 PHE B C 1
ATOM 2069 O O . PHE B 1 69 ? 11.062 22.844 7.551 1 93.88 69 PHE B O 1
ATOM 2076 N N . ASP B 1 70 ? 10.5 22.359 9.641 1 94.38 70 ASP B N 1
ATOM 2077 C CA . ASP B 1 70 ? 11.469 23.281 10.219 1 94.38 70 ASP B CA 1
ATOM 2078 C C . ASP B 1 70 ? 12.883 22.703 10.172 1 94.38 70 ASP B C 1
ATOM 2080 O O . ASP B 1 70 ? 13.18 21.734 10.875 1 94.38 70 ASP B O 1
ATOM 2084 N N . THR B 1 71 ? 13.695 23.297 9.375 1 96.06 71 THR B N 1
ATOM 2085 C CA . THR B 1 71 ? 15.039 22.766 9.188 1 96.06 71 THR B CA 1
ATOM 2086 C C . THR B 1 71 ? 16.047 23.562 10.016 1 96.06 71 THR B C 1
ATOM 2088 O O . THR B 1 71 ? 17.266 23.344 9.898 1 96.06 71 THR B O 1
ATOM 2091 N N . SER B 1 72 ? 15.672 24.469 10.883 1 95.12 72 SER B N 1
ATOM 2092 C CA . SER B 1 72 ? 16.531 25.422 11.57 1 95.12 72 SER B CA 1
ATOM 2093 C C . SER B 1 72 ? 17.516 24.719 12.492 1 95.12 72 SER B C 1
ATOM 2095 O O . SER B 1 72 ? 18.594 25.25 12.766 1 95.12 72 SER B O 1
ATOM 2097 N N . LYS B 1 73 ? 17.156 23.609 12.922 1 94.62 73 LYS B N 1
ATOM 2098 C CA . LYS B 1 73 ? 18 22.938 13.898 1 94.62 73 LYS B CA 1
ATOM 2099 C C . LYS B 1 73 ? 18.906 21.891 13.227 1 94.62 73 LYS B C 1
ATOM 2101 O O . LYS B 1 73 ? 19.578 21.125 13.906 1 94.62 73 LYS B O 1
ATOM 2106 N N . TYR B 1 74 ? 18.875 21.844 11.938 1 95.12 74 TYR B N 1
ATOM 2107 C CA . TYR B 1 74 ? 19.625 20.812 11.234 1 95.12 74 TYR B CA 1
ATOM 2108 C C . TYR B 1 74 ? 20.859 21.406 10.555 1 95.12 74 TYR B C 1
ATOM 2110 O O . TYR B 1 74 ? 20.797 22.516 10.023 1 95.12 74 TYR B O 1
ATOM 2118 N N . GLU B 1 75 ? 21.828 20.625 10.578 1 93.44 75 GLU B N 1
ATOM 2119 C CA . GLU B 1 75 ? 23.062 21.062 9.945 1 93.44 75 GLU B CA 1
ATOM 2120 C C . GLU B 1 75 ? 23.328 20.266 8.672 1 93.44 75 GLU B C 1
ATOM 2122 O O . GLU B 1 75 ? 24.047 20.734 7.777 1 93.44 75 GLU B O 1
ATOM 2127 N N . HIS B 1 76 ? 22.828 19.094 8.602 1 93.44 76 HIS B N 1
ATOM 2128 C CA . HIS B 1 76 ? 23.156 18.203 7.496 1 93.44 76 HIS B CA 1
ATOM 2129 C C . HIS B 1 76 ? 21.891 17.734 6.773 1 93.44 76 HIS B C 1
ATOM 2131 O O . HIS B 1 76 ? 20.875 17.469 7.41 1 93.44 76 HIS B O 1
ATOM 2137 N N . GLN B 1 77 ? 21.938 17.625 5.477 1 93.94 77 GLN B N 1
ATOM 2138 C CA . GLN B 1 77 ? 20.844 17.203 4.621 1 93.94 77 GLN B CA 1
ATOM 2139 C C . GLN B 1 77 ? 20.344 15.812 5.02 1 93.94 77 GLN B C 1
ATOM 2141 O O . GLN B 1 77 ? 19.141 15.562 5.059 1 93.94 77 GLN B O 1
ATOM 2146 N N . LYS B 1 78 ? 21.328 14.977 5.387 1 93.56 78 LYS B N 1
ATOM 2147 C CA . LYS B 1 78 ? 21 13.594 5.746 1 93.56 78 LYS B CA 1
ATOM 2148 C C . LYS B 1 78 ? 20.047 13.547 6.938 1 93.56 78 LYS B C 1
ATOM 2150 O O . LYS B 1 78 ? 19.078 12.781 6.926 1 93.56 78 LYS B O 1
ATOM 2155 N N . GLU B 1 79 ? 20.297 14.352 7.902 1 95.31 79 GLU B N 1
ATOM 2156 C CA . GLU B 1 79 ? 19.453 14.391 9.094 1 95.31 79 GLU B CA 1
ATOM 2157 C C . GLU B 1 79 ? 18.078 14.953 8.766 1 95.31 79 GLU B C 1
ATOM 2159 O O . GLU B 1 79 ? 17.062 14.516 9.328 1 95.31 79 GLU B O 1
ATOM 2164 N N . ILE B 1 80 ? 18.062 15.93 7.91 1 95.94 80 ILE B N 1
ATOM 2165 C CA . ILE B 1 80 ? 16.797 16.531 7.484 1 95.94 80 ILE B CA 1
ATOM 2166 C C . ILE B 1 80 ? 15.938 15.477 6.801 1 95.94 80 ILE B C 1
ATOM 2168 O O . ILE B 1 80 ? 14.766 15.297 7.152 1 95.94 80 ILE B O 1
ATOM 2172 N N . VAL B 1 81 ? 16.531 14.719 5.848 1 96.31 81 VAL B N 1
ATOM 2173 C CA . VAL B 1 81 ? 15.773 13.719 5.098 1 96.31 81 VAL B CA 1
ATOM 2174 C C . VAL B 1 81 ? 15.273 12.625 6.047 1 96.31 81 VAL B C 1
ATOM 2176 O O . VAL B 1 81 ? 14.102 12.25 6 1 96.31 81 VAL B O 1
ATOM 2179 N N . HIS B 1 82 ? 16.156 12.188 6.898 1 96.75 82 HIS B N 1
ATOM 2180 C CA . HIS B 1 82 ? 15.789 11.156 7.859 1 96.75 82 HIS B CA 1
ATOM 2181 C C . HIS B 1 82 ? 14.602 11.602 8.711 1 96.75 82 HIS B C 1
ATOM 2183 O O . HIS B 1 82 ? 13.594 10.898 8.789 1 96.75 82 HIS B O 1
ATOM 2189 N N . ASP B 1 83 ? 14.758 12.742 9.375 1 96.94 83 ASP B N 1
ATOM 2190 C CA . ASP B 1 83 ? 13.766 13.18 10.352 1 96.94 83 ASP B CA 1
ATOM 2191 C C . ASP B 1 83 ? 12.461 13.578 9.672 1 96.94 83 ASP B C 1
ATOM 2193 O O . ASP B 1 83 ? 11.383 13.398 10.234 1 96.94 83 ASP B O 1
ATOM 2197 N N . TRP B 1 84 ? 12.57 14.148 8.477 1 97.25 84 TRP B N 1
ATOM 2198 C CA . TRP B 1 84 ? 11.367 14.438 7.707 1 97.25 84 TRP B CA 1
ATOM 2199 C C . TRP B 1 84 ? 10.57 13.156 7.449 1 97.25 84 TRP B C 1
ATOM 2201 O O . TRP B 1 84 ? 9.383 13.086 7.77 1 97.25 84 TRP B O 1
ATOM 2211 N N . LEU B 1 85 ? 11.234 12.125 6.879 1 97.56 85 LEU B N 1
ATOM 2212 C CA . LEU B 1 85 ? 10.586 10.852 6.578 1 97.56 85 LEU B CA 1
ATOM 2213 C C . LEU B 1 85 ? 10.023 10.219 7.844 1 97.56 85 LEU B C 1
ATOM 2215 O O . LEU B 1 85 ? 8.906 9.695 7.84 1 97.56 85 LEU B O 1
ATOM 2219 N N . TRP B 1 86 ? 10.805 10.289 8.875 1 97.69 86 TRP B N 1
ATOM 2220 C CA . TRP B 1 86 ? 10.359 9.703 10.133 1 97.69 86 TRP B CA 1
ATOM 2221 C C . TRP B 1 86 ? 9.141 10.445 10.68 1 97.69 86 TRP B C 1
ATOM 2223 O O . TRP B 1 86 ? 8.227 9.82 11.219 1 97.69 86 TRP B O 1
ATOM 2233 N N . SER B 1 87 ? 9.148 11.742 10.578 1 96.81 87 SER B N 1
ATOM 2234 C CA . SER B 1 87 ? 8.023 12.531 11.07 1 96.81 87 SER B CA 1
ATOM 2235 C C . SER B 1 87 ? 6.727 12.133 10.375 1 96.81 87 SER B C 1
ATOM 2237 O O . SER B 1 87 ? 5.688 12.008 11.023 1 96.81 87 SER B O 1
ATOM 2239 N N . VAL B 1 88 ? 6.773 11.906 9.094 1 97.06 88 VAL B N 1
ATOM 2240 C CA . VAL B 1 88 ? 5.602 11.438 8.359 1 97.06 88 VAL B CA 1
ATOM 2241 C C . VAL B 1 88 ? 5.215 10.039 8.836 1 97.06 88 VAL B C 1
ATOM 2243 O O . VAL B 1 88 ? 4.047 9.789 9.148 1 97.06 88 VAL B O 1
ATOM 2246 N N . ALA B 1 89 ? 6.23 9.156 8.922 1 97.69 89 ALA B N 1
ATOM 2247 C CA . ALA B 1 89 ? 6 7.758 9.281 1 97.69 89 ALA B CA 1
ATOM 2248 C C . ALA B 1 89 ? 5.363 7.648 10.664 1 97.69 89 ALA B C 1
ATOM 2250 O O . ALA B 1 89 ? 4.316 7.016 10.82 1 97.69 89 ALA B O 1
ATOM 2251 N N . ILE B 1 90 ? 5.914 8.32 11.594 1 96.94 90 ILE B N 1
ATOM 2252 C CA . ILE B 1 90 ? 5.465 8.172 12.977 1 96.94 90 ILE B CA 1
ATOM 2253 C C . ILE B 1 90 ? 4.105 8.844 13.148 1 96.94 90 ILE B C 1
ATOM 2255 O O . ILE B 1 90 ? 3.264 8.359 13.914 1 96.94 90 ILE B O 1
ATOM 2259 N N . ALA B 1 91 ? 3.893 9.938 12.508 1 95.88 91 ALA B N 1
ATOM 2260 C CA . ALA B 1 91 ? 2.59 10.594 12.57 1 95.88 91 ALA B CA 1
ATOM 2261 C C . ALA B 1 91 ? 1.483 9.656 12.086 1 95.88 91 ALA B C 1
ATOM 2263 O O . ALA B 1 91 ? 0.441 9.531 12.734 1 95.88 91 ALA B O 1
ATOM 2264 N N . LYS B 1 92 ? 1.707 9.023 10.984 1 96.31 92 LYS B N 1
ATOM 2265 C CA . LYS B 1 92 ? 0.705 8.117 10.438 1 96.31 92 LYS B CA 1
ATOM 2266 C C . LYS B 1 92 ? 0.569 6.863 11.297 1 96.31 92 LYS B C 1
ATOM 2268 O O . LYS B 1 92 ? -0.539 6.371 11.516 1 96.31 92 LYS B O 1
ATOM 2273 N N . TYR B 1 93 ? 1.681 6.379 11.719 1 97.19 93 TYR B N 1
ATOM 2274 C CA . TYR B 1 93 ? 1.685 5.227 12.609 1 97.19 93 TYR B CA 1
ATOM 2275 C C . TYR B 1 93 ? 0.839 5.496 13.852 1 97.19 93 TYR B C 1
ATOM 2277 O O . TYR B 1 93 ? -0.033 4.695 14.203 1 97.19 93 TYR B O 1
ATOM 2285 N N . GLU B 1 94 ? 1.028 6.621 14.5 1 95.81 94 GLU B N 1
ATOM 2286 C CA . GLU B 1 94 ? 0.292 6.996 15.703 1 95.81 94 GLU B CA 1
ATOM 2287 C C . GLU B 1 94 ? -1.177 7.266 15.391 1 95.81 94 GLU B C 1
ATOM 2289 O O . GLU B 1 94 ? -2.061 6.887 16.156 1 95.81 94 GLU B O 1
ATOM 2294 N N . ALA B 1 9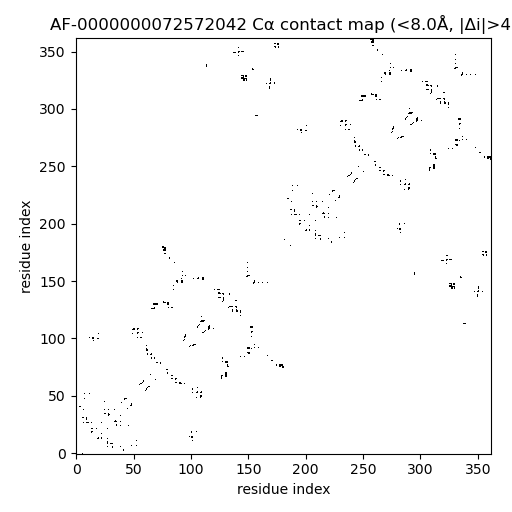5 ? -1.402 7.934 14.297 1 94.75 95 ALA B N 1
ATOM 2295 C CA . ALA B 1 95 ? -2.781 8.211 13.906 1 94.75 95 ALA B CA 1
ATOM 2296 C C . ALA B 1 95 ? -3.566 6.918 13.711 1 94.75 95 ALA B C 1
ATOM 2298 O O . ALA B 1 95 ? -4.715 6.812 14.141 1 94.75 95 ALA B O 1
ATOM 2299 N N . HIS B 1 96 ? -2.996 5.957 13.023 1 95.88 96 HIS B N 1
ATOM 2300 C CA . HIS B 1 96 ? -3.629 4.66 12.805 1 95.88 96 HIS B CA 1
ATOM 2301 C C . HIS B 1 96 ? -4.02 4.008 14.125 1 95.88 96 HIS B C 1
ATOM 2303 O O . HIS B 1 96 ? -5.043 3.324 14.203 1 95.88 96 HIS B O 1
ATOM 2309 N N . ARG B 1 97 ? -3.297 4.23 15.18 1 95.44 97 ARG B N 1
ATOM 2310 C CA . ARG B 1 97 ? -3.494 3.561 16.469 1 95.44 97 ARG B CA 1
ATOM 2311 C C . ARG B 1 97 ? -4.375 4.395 17.391 1 95.44 97 ARG B C 1
ATOM 2313 O O . ARG B 1 97 ? -5.25 3.855 18.078 1 95.44 97 ARG B O 1
ATOM 2320 N N . LYS B 1 98 ? -4.199 5.688 17.438 1 93.25 98 LYS B N 1
ATOM 2321 C CA . LYS B 1 98 ? -4.832 6.555 18.422 1 93.25 98 LYS B CA 1
ATOM 2322 C C . LYS B 1 98 ? -6.191 7.047 17.953 1 93.25 98 LYS B C 1
ATOM 2324 O O . LYS B 1 98 ? -7.078 7.328 18.75 1 93.25 98 LYS B O 1
ATOM 2329 N N . THR B 1 99 ? -6.359 7.223 16.672 1 93.44 99 THR B N 1
ATOM 2330 C CA . THR B 1 99 ? -7.617 7.707 16.109 1 93.44 99 THR B CA 1
ATOM 2331 C C . THR B 1 99 ? -8.016 6.895 14.883 1 93.44 99 THR B C 1
ATOM 2333 O O . THR B 1 99 ? -8.203 7.449 13.797 1 93.44 99 THR B O 1
ATOM 2336 N N . PRO B 1 100 ? -8.188 5.605 15.031 1 94.06 100 PRO B N 1
ATOM 2337 C CA . PRO B 1 100 ? -8.43 4.707 13.898 1 94.06 100 PRO B CA 1
ATOM 2338 C C . PRO B 1 100 ? -9.664 5.102 13.086 1 94.06 100 PRO B C 1
ATOM 2340 O O . PRO B 1 100 ? -9.703 4.875 11.875 1 94.06 100 PRO B O 1
ATOM 2343 N N . GLU B 1 101 ? -10.609 5.746 13.695 1 94.38 101 GLU B N 1
ATOM 2344 C CA . GLU B 1 101 ? -11.812 6.16 12.984 1 94.38 101 GLU B CA 1
ATOM 2345 C C . GLU B 1 101 ? -11.508 7.238 11.953 1 94.38 101 GLU B C 1
ATOM 2347 O O . GLU B 1 101 ? -11.992 7.18 10.828 1 94.38 101 GLU B O 1
ATOM 2352 N N . MET B 1 102 ? -10.727 8.141 12.43 1 93.81 102 MET B N 1
ATOM 2353 C CA . MET B 1 102 ? -10.336 9.203 11.508 1 93.81 102 MET B CA 1
ATOM 2354 C C . MET B 1 102 ? -9.359 8.688 10.461 1 93.81 102 MET B C 1
ATOM 2356 O O . MET B 1 102 ? -9.391 9.125 9.305 1 93.81 102 MET B O 1
ATOM 2360 N N . PHE B 1 103 ? -8.523 7.785 10.898 1 94.56 103 PHE B N 1
ATOM 2361 C CA . PHE B 1 103 ? -7.582 7.191 9.961 1 94.56 103 PHE B CA 1
ATOM 2362 C C . PHE B 1 103 ? -8.32 6.422 8.867 1 94.56 103 PHE B C 1
ATOM 2364 O O . PHE B 1 103 ? -7.887 6.41 7.711 1 94.56 103 PHE B O 1
ATOM 2371 N N . ALA B 1 104 ? -9.352 5.844 9.289 1 93.25 104 ALA B N 1
ATOM 2372 C CA . ALA B 1 104 ? -10.18 5.145 8.305 1 93.25 104 ALA B CA 1
ATOM 2373 C C . ALA B 1 104 ? -10.766 6.121 7.285 1 93.25 104 ALA B C 1
ATOM 2375 O O . ALA B 1 104 ? -10.844 5.812 6.094 1 93.25 104 ALA B O 1
ATOM 2376 N N . LEU B 1 105 ? -11.141 7.262 7.73 1 93.88 105 LEU B N 1
ATOM 2377 C CA . LEU B 1 105 ? -11.648 8.305 6.848 1 93.88 105 LEU B CA 1
ATOM 2378 C C . LEU B 1 105 ? -10.578 8.758 5.867 1 93.88 105 LEU B C 1
ATOM 2380 O O . LEU B 1 105 ? -10.828 8.852 4.664 1 93.88 105 LEU B O 1
ATOM 2384 N N . TYR B 1 106 ? -9.43 8.961 6.379 1 93.31 106 TYR B N 1
ATOM 2385 C CA . TYR B 1 106 ? -8.25 9.312 5.598 1 93.31 106 TYR B CA 1
ATOM 2386 C C . TYR B 1 106 ? -7.965 8.25 4.531 1 93.31 106 TYR B C 1
ATOM 2388 O O . TYR B 1 106 ? -7.734 8.586 3.367 1 93.31 106 TYR B O 1
ATOM 2396 N N . THR B 1 107 ? -8.047 7.031 4.926 1 95.69 107 THR B N 1
ATOM 2397 C CA . THR B 1 107 ? -7.781 5.918 4.023 1 95.69 107 THR B CA 1
ATOM 2398 C C . THR B 1 107 ? -8.789 5.895 2.881 1 95.69 107 THR B C 1
ATOM 2400 O O . THR B 1 107 ? -8.414 5.75 1.715 1 95.69 107 THR B O 1
ATOM 2403 N N . THR B 1 108 ? -9.992 6.141 3.227 1 94.44 108 THR B N 1
ATOM 2404 C CA . THR B 1 108 ? -11.078 6.059 2.26 1 94.44 108 THR B CA 1
ATOM 2405 C C . THR B 1 108 ? -11.023 7.23 1.282 1 94.44 108 THR B C 1
ATOM 2407 O O . THR B 1 108 ? -11.078 7.035 0.067 1 94.44 108 THR B O 1
ATOM 2410 N N . TYR B 1 109 ? -10.766 8.414 1.759 1 93.75 109 TYR B N 1
ATOM 2411 C CA . TYR B 1 109 ? -11.008 9.594 0.932 1 93.75 109 TYR B CA 1
ATOM 2412 C C . TYR B 1 109 ? -9.711 10.086 0.301 1 93.75 109 TYR B C 1
ATOM 2414 O O . TYR B 1 109 ? -9.734 10.758 -0.736 1 93.75 109 TYR B O 1
ATOM 2422 N N . ILE B 1 110 ? -8.648 9.711 0.889 1 92.75 110 ILE B N 1
ATOM 2423 C CA . ILE B 1 110 ? -7.375 10.141 0.312 1 92.75 110 ILE B CA 1
ATOM 2424 C C . ILE B 1 110 ? -6.586 8.922 -0.156 1 92.75 110 ILE B C 1
ATOM 2426 O O . ILE B 1 110 ? -6.137 8.867 -1.303 1 92.75 110 ILE B O 1
ATOM 2430 N N . GLY B 1 111 ? -6.547 7.898 0.668 1 93 111 GLY B N 1
ATOM 2431 C CA . GLY B 1 111 ? -5.766 6.707 0.385 1 93 111 GLY B CA 1
ATOM 2432 C C . GLY B 1 111 ? -6.297 5.91 -0.794 1 93 111 GLY B C 1
ATOM 2433 O O . GLY B 1 111 ? -5.523 5.285 -1.524 1 93 111 GLY B O 1
ATOM 2434 N N . GLU B 1 112 ? -7.57 6 -1.036 1 93.62 112 GLU B N 1
ATOM 2435 C CA . GLU B 1 112 ? -8.203 5.203 -2.086 1 93.62 112 GLU B CA 1
ATOM 2436 C C . GLU B 1 112 ? -8.578 6.066 -3.285 1 93.62 112 GLU B C 1
ATOM 2438 O O . GLU B 1 112 ? -8.883 5.547 -4.359 1 93.62 112 GLU B O 1
ATOM 2443 N N . ASN B 1 113 ? -8.594 7.355 -3.047 1 94.75 113 ASN B N 1
ATOM 2444 C CA . ASN B 1 113 ? -8.859 8.312 -4.117 1 94.75 113 ASN B CA 1
ATOM 2445 C C . ASN B 1 113 ? -7.586 8.672 -4.875 1 94.75 113 ASN B C 1
ATOM 2447 O O . ASN B 1 113 ? -6.723 9.375 -4.344 1 94.75 113 ASN B O 1
ATOM 2451 N N . LEU B 1 114 ? -7.5 8.25 -6.117 1 94.69 114 LEU B N 1
ATOM 2452 C CA . LEU B 1 114 ? -6.266 8.359 -6.883 1 94.69 114 LEU B CA 1
ATOM 2453 C C . LEU B 1 114 ? -5.844 9.82 -7.016 1 94.69 114 LEU B C 1
ATOM 2455 O O . LEU B 1 114 ? -4.672 10.156 -6.832 1 94.69 114 LEU B O 1
ATOM 2459 N N . GLU B 1 115 ? -6.812 10.664 -7.305 1 95.44 115 GLU B N 1
ATOM 2460 C CA . GLU B 1 115 ? -6.5 12.07 -7.516 1 95.44 115 GLU B CA 1
ATOM 2461 C C . GLU B 1 115 ? -6.047 12.742 -6.223 1 95.44 115 GLU B C 1
ATOM 2463 O O . GLU B 1 115 ? -5.035 13.445 -6.199 1 95.44 115 GLU B O 1
ATOM 2468 N N . LEU B 1 116 ? -6.766 12.5 -5.16 1 94.56 116 LEU B N 1
ATOM 2469 C CA . LEU B 1 116 ? -6.43 13.117 -3.879 1 94.56 116 LEU B CA 1
ATOM 2470 C C . LEU B 1 116 ? -5.152 12.516 -3.309 1 94.56 116 LEU B C 1
ATOM 2472 O O . LEU B 1 116 ? -4.344 13.227 -2.705 1 94.56 116 LEU B O 1
ATOM 2476 N N . GLY B 1 117 ? -5.012 11.258 -3.508 1 94.94 117 GLY B N 1
ATOM 2477 C CA . GLY B 1 117 ? -3.773 10.617 -3.096 1 94.94 117 GLY B CA 1
ATOM 2478 C C . GLY B 1 117 ? -2.549 11.18 -3.791 1 94.94 117 GLY B C 1
ATOM 2479 O O . GLY B 1 117 ? -1.537 11.453 -3.145 1 94.94 117 GLY B O 1
ATOM 2480 N N . ARG B 1 118 ? -2.664 11.359 -5.086 1 94.75 118 ARG B N 1
ATOM 2481 C CA . ARG B 1 118 ? -1.568 11.938 -5.859 1 94.75 118 ARG B CA 1
ATOM 2482 C C . ARG B 1 118 ? -1.248 13.352 -5.391 1 94.75 118 ARG B C 1
ATOM 2484 O O . ARG B 1 118 ? -0.079 13.719 -5.27 1 94.75 118 ARG B O 1
ATOM 2491 N N . LYS B 1 119 ? -2.27 14.094 -5.164 1 94.56 119 LYS B N 1
ATOM 2492 C CA . LYS B 1 119 ? -2.07 15.453 -4.672 1 94.56 119 LYS B CA 1
ATOM 2493 C C . LYS B 1 119 ? -1.326 15.445 -3.338 1 94.56 119 LYS B C 1
ATOM 2495 O O . LYS B 1 119 ? -0.412 16.25 -3.129 1 94.56 119 LYS B O 1
ATOM 2500 N N . HIS B 1 120 ? -1.744 14.578 -2.459 1 94.5 120 HIS B N 1
ATOM 2501 C CA . HIS B 1 120 ? -1.094 14.453 -1.159 1 94.5 120 HIS B CA 1
ATOM 2502 C C . HIS B 1 120 ? 0.377 14.078 -1.312 1 94.5 120 HIS B C 1
ATOM 2504 O O . HIS B 1 120 ? 1.242 14.656 -0.654 1 94.5 120 HIS B O 1
ATOM 2510 N N . ILE B 1 121 ? 0.716 13.195 -2.16 1 95.56 121 ILE B N 1
ATOM 2511 C CA . ILE B 1 121 ? 2.086 12.758 -2.406 1 95.56 121 ILE B CA 1
ATOM 2512 C C . ILE B 1 121 ? 2.908 13.93 -2.947 1 95.56 121 ILE B C 1
ATOM 2514 O O . ILE B 1 121 ? 4.043 14.148 -2.521 1 95.56 121 ILE B O 1
ATOM 2518 N N . LEU B 1 122 ? 2.316 14.641 -3.871 1 95.31 122 LEU B N 1
ATOM 2519 C CA . LEU B 1 122 ? 3.021 15.773 -4.465 1 95.31 122 LEU B CA 1
ATOM 2520 C C . LEU B 1 122 ? 3.348 16.828 -3.408 1 95.31 122 LEU B C 1
ATOM 2522 O O . LEU B 1 122 ? 4.414 17.438 -3.453 1 95.31 122 LEU B O 1
ATOM 2526 N N . GLU B 1 123 ? 2.414 17.031 -2.467 1 94.44 123 GLU B N 1
ATOM 2527 C CA . GLU B 1 123 ? 2.682 17.938 -1.359 1 94.44 123 GLU B CA 1
ATOM 2528 C C . GLU B 1 123 ? 3.861 17.453 -0.52 1 94.44 123 GLU B C 1
ATOM 2530 O O . GLU B 1 123 ? 4.699 18.25 -0.102 1 94.44 123 GLU B O 1
ATOM 2535 N N . MET B 1 124 ? 3.922 16.219 -0.303 1 96.12 124 MET B N 1
ATOM 2536 C CA . MET B 1 124 ? 5.035 15.633 0.447 1 96.12 124 MET B CA 1
ATOM 2537 C C . MET B 1 124 ? 6.348 15.797 -0.313 1 96.12 124 MET B C 1
ATOM 2539 O O . MET B 1 124 ? 7.367 16.156 0.274 1 96.12 124 MET B O 1
ATOM 2543 N N . VAL B 1 125 ? 6.309 15.555 -1.589 1 96.81 125 VAL B N 1
ATOM 2544 C CA . VAL B 1 125 ? 7.492 15.68 -2.434 1 96.81 125 VAL B CA 1
ATOM 2545 C C . VAL B 1 125 ? 8.016 17.109 -2.377 1 96.81 125 VAL B C 1
ATOM 2547 O O . VAL B 1 125 ? 9.211 17.344 -2.178 1 96.81 125 VAL B O 1
ATOM 2550 N N . GLU B 1 126 ? 7.102 18.031 -2.51 1 96.06 126 GLU B N 1
ATOM 2551 C CA . GLU B 1 126 ? 7.488 19.438 -2.484 1 96.06 126 GLU B CA 1
ATOM 2552 C C . GLU B 1 126 ? 8.086 19.812 -1.134 1 96.06 126 GLU B C 1
ATOM 2554 O O . GLU B 1 126 ? 9.102 20.516 -1.075 1 96.06 126 GLU B O 1
ATOM 2559 N N . SER B 1 127 ? 7.453 19.375 -0.085 1 96.38 127 SER B N 1
ATOM 2560 C CA . SER B 1 127 ? 7.945 19.672 1.256 1 96.38 127 SER B CA 1
ATOM 2561 C C . SER B 1 127 ? 9.344 19.094 1.474 1 96.38 127 SER B C 1
ATOM 2563 O O . SER B 1 127 ? 10.242 19.781 1.939 1 96.38 127 SER B O 1
ATOM 2565 N N . LEU B 1 128 ? 9.547 17.859 1.122 1 97.38 128 LEU B N 1
ATOM 2566 C CA . LEU B 1 128 ? 10.844 17.203 1.311 1 97.38 128 LEU B CA 1
ATOM 2567 C C . LEU B 1 128 ? 11.906 17.844 0.427 1 97.38 128 LEU B C 1
ATOM 2569 O O . LEU B 1 128 ? 13.031 18.078 0.871 1 97.38 128 LEU B O 1
ATOM 2573 N N . LYS B 1 129 ? 11.547 18.094 -0.817 1 97.12 129 LYS B N 1
ATOM 2574 C CA . LYS B 1 129 ? 12.477 18.734 -1.735 1 97.12 129 LYS B CA 1
ATOM 2575 C C . LYS B 1 129 ? 12.977 20.062 -1.17 1 97.12 129 LYS B C 1
ATOM 2577 O O . LYS B 1 129 ? 14.188 20.328 -1.173 1 97.12 129 LYS B O 1
ATOM 2582 N N . THR B 1 130 ? 12.055 20.859 -0.699 1 96.69 130 THR B N 1
ATOM 2583 C CA . THR B 1 130 ? 12.383 22.172 -0.148 1 96.69 130 THR B CA 1
ATOM 2584 C C . THR B 1 130 ? 13.227 22.031 1.117 1 96.69 130 THR B C 1
ATOM 2586 O O . THR B 1 130 ? 14.258 22.672 1.257 1 96.69 130 THR B O 1
ATOM 2589 N N . ALA B 1 131 ? 12.82 21.156 2.004 1 96.44 131 ALA B N 1
ATOM 2590 C CA . ALA B 1 131 ? 13.508 20.969 3.277 1 96.44 131 ALA B CA 1
ATOM 2591 C C . ALA B 1 131 ? 14.938 20.484 3.064 1 96.44 131 ALA B C 1
ATOM 2593 O O . ALA B 1 131 ? 15.875 20.984 3.676 1 96.44 131 ALA B O 1
ATOM 2594 N N . ALA B 1 132 ? 15.086 19.531 2.197 1 95.56 132 ALA B N 1
ATOM 2595 C CA . ALA B 1 132 ? 16.375 18.875 2.01 1 95.56 132 ALA B CA 1
ATOM 2596 C C . ALA B 1 132 ? 17.203 19.578 0.938 1 95.56 132 ALA B C 1
ATOM 2598 O O . ALA B 1 132 ? 18.344 19.203 0.694 1 95.56 132 ALA B O 1
ATOM 2599 N N . LYS B 1 133 ? 16.609 20.562 0.236 1 95.06 133 LYS B N 1
ATOM 2600 C CA . LYS B 1 133 ? 17.266 21.312 -0.825 1 95.06 133 LYS B CA 1
ATOM 2601 C C . LYS B 1 133 ? 17.75 20.391 -1.947 1 95.06 133 LYS B C 1
ATOM 2603 O O . LYS B 1 133 ? 18.891 20.484 -2.395 1 95.06 133 LYS B O 1
ATOM 2608 N N . PHE B 1 134 ? 16.859 19.5 -2.293 1 93.75 134 PHE B N 1
ATOM 2609 C CA . PHE B 1 134 ? 17.141 18.641 -3.443 1 93.75 134 PHE B CA 1
ATOM 2610 C C . PHE B 1 134 ? 17.094 19.453 -4.738 1 93.75 134 PHE B C 1
ATOM 2612 O O . PHE B 1 134 ? 16.312 20.391 -4.859 1 93.75 134 PHE B O 1
ATOM 2619 N N . GLU B 1 135 ? 17.875 19.016 -5.723 1 90.94 135 GLU B N 1
ATOM 2620 C CA . GLU B 1 135 ? 17.938 19.734 -7 1 90.94 135 GLU B CA 1
ATOM 2621 C C . GLU B 1 135 ? 16.719 19.406 -7.867 1 90.94 135 GLU B C 1
ATOM 2623 O O . GLU B 1 135 ? 16.312 20.234 -8.688 1 90.94 135 GLU B O 1
ATOM 2628 N N . SER B 1 136 ? 16.203 18.203 -7.637 1 92.12 136 SER B N 1
ATOM 2629 C CA . SER B 1 136 ? 15.102 17.781 -8.5 1 92.12 136 SER B CA 1
ATOM 2630 C C . SER B 1 136 ? 13.953 17.188 -7.691 1 92.12 136 SER B C 1
ATOM 2632 O O . SER B 1 136 ? 14.172 16.641 -6.602 1 92.12 136 SER B O 1
ATOM 2634 N N . GLU B 1 137 ? 12.773 17.25 -8.242 1 94.88 137 GLU B N 1
ATOM 2635 C CA . GLU B 1 137 ? 11.594 16.641 -7.652 1 94.88 137 GLU B CA 1
ATOM 2636 C C . GLU B 1 137 ? 11.711 15.109 -7.664 1 94.88 137 GLU B C 1
ATOM 2638 O O . GLU B 1 137 ? 11.203 14.438 -6.762 1 94.88 137 GLU B O 1
ATOM 2643 N N . GLU B 1 138 ? 12.43 14.641 -8.664 1 93.25 138 GLU B N 1
ATOM 2644 C CA . GLU B 1 138 ? 12.57 13.203 -8.836 1 93.25 138 GLU B CA 1
ATOM 2645 C C . GLU B 1 138 ? 13.328 12.578 -7.672 1 93.25 138 GLU B C 1
ATOM 2647 O O . GLU B 1 138 ? 13.016 11.469 -7.238 1 93.25 138 GLU B O 1
ATOM 2652 N N . GLU B 1 139 ? 14.266 13.305 -7.191 1 91.81 139 GLU B N 1
ATOM 2653 C CA . GLU B 1 139 ? 15.047 12.805 -6.059 1 91.81 139 GLU B CA 1
ATOM 2654 C C . GLU B 1 139 ? 14.188 12.711 -4.801 1 91.81 139 GLU B C 1
ATOM 2656 O O . GLU B 1 139 ? 14.188 11.688 -4.113 1 91.81 139 GLU B O 1
ATOM 2661 N N . ALA B 1 140 ? 13.469 13.797 -4.492 1 95.5 140 ALA B N 1
ATOM 2662 C CA . ALA B 1 140 ? 12.562 13.789 -3.344 1 95.5 140 ALA B CA 1
ATOM 2663 C C . ALA B 1 140 ? 11.5 12.703 -3.49 1 95.5 140 ALA B C 1
ATOM 2665 O O . ALA B 1 140 ? 11.195 11.984 -2.531 1 95.5 140 ALA B O 1
ATOM 2666 N N . ALA B 1 141 ? 11 12.547 -4.711 1 96.56 141 ALA B N 1
ATOM 2667 C CA . ALA B 1 141 ? 9.961 11.555 -4.992 1 96.56 141 ALA B CA 1
ATOM 2668 C C . ALA B 1 141 ? 10.484 10.141 -4.77 1 96.56 141 ALA B C 1
ATOM 2670 O O . ALA B 1 141 ? 9.75 9.273 -4.289 1 96.56 141 ALA B O 1
ATOM 2671 N N . ALA B 1 142 ? 11.727 9.906 -5.094 1 94.44 142 ALA B N 1
ATOM 2672 C CA . ALA B 1 142 ? 12.312 8.578 -4.918 1 94.44 142 ALA B CA 1
ATOM 2673 C C . ALA B 1 142 ? 12.383 8.195 -3.443 1 94.44 142 ALA B C 1
ATOM 2675 O O . ALA B 1 142 ? 12.125 7.051 -3.078 1 94.44 142 ALA B O 1
ATOM 2676 N N . TYR B 1 143 ? 12.711 9.18 -2.611 1 95.5 143 TYR B N 1
ATOM 2677 C CA . TYR B 1 143 ? 12.734 8.914 -1.177 1 95.5 143 TYR B CA 1
ATOM 2678 C C . TYR B 1 143 ? 11.336 8.633 -0.65 1 95.5 143 TYR B C 1
ATOM 2680 O O . TYR B 1 143 ? 11.141 7.715 0.153 1 95.5 143 TYR B O 1
ATOM 2688 N N . ILE B 1 144 ? 10.391 9.406 -1.103 1 97.06 144 ILE B N 1
ATOM 2689 C CA . ILE B 1 144 ? 9.008 9.203 -0.683 1 97.06 144 ILE B CA 1
ATOM 2690 C C . ILE B 1 144 ? 8.531 7.82 -1.113 1 97.06 144 ILE B C 1
ATOM 2692 O O . ILE B 1 144 ? 7.93 7.09 -0.322 1 97.06 144 ILE B O 1
ATOM 2696 N N . GLN B 1 145 ? 8.844 7.449 -2.311 1 96.94 145 GLN B N 1
ATOM 2697 C CA . GLN B 1 145 ? 8.453 6.156 -2.859 1 96.94 145 GLN B CA 1
ATOM 2698 C C . GLN B 1 145 ? 9.156 5.012 -2.129 1 96.94 145 GLN B C 1
ATOM 2700 O O . GLN B 1 145 ? 8.547 3.973 -1.866 1 96.94 145 GLN B O 1
ATOM 2705 N N . ALA B 1 146 ? 10.398 5.199 -1.75 1 96.62 146 ALA B N 1
ATOM 2706 C CA . ALA B 1 146 ? 11.164 4.176 -1.042 1 96.62 146 ALA B CA 1
ATOM 2707 C C . ALA B 1 146 ? 10.523 3.844 0.303 1 96.62 146 ALA B C 1
ATOM 2709 O O . ALA B 1 146 ? 10.648 2.719 0.792 1 96.62 146 ALA B O 1
ATOM 2710 N N . PHE B 1 147 ? 9.844 4.781 0.837 1 98.06 147 PHE B N 1
ATOM 2711 C CA . PHE B 1 147 ? 9.352 4.594 2.197 1 98.06 147 PHE B CA 1
ATOM 2712 C C . PHE B 1 147 ? 7.836 4.438 2.203 1 98.06 147 PHE B C 1
ATOM 2714 O O . PHE B 1 147 ? 7.191 4.648 3.232 1 98.06 147 PHE B O 1
ATOM 2721 N N . VAL B 1 148 ? 7.309 4.062 1.145 1 98.25 148 VAL B N 1
ATOM 2722 C CA . VAL B 1 148 ? 5.867 3.889 0.978 1 98.25 148 VAL B CA 1
ATOM 2723 C C . VAL B 1 148 ? 5.332 2.965 2.066 1 98.25 148 VAL B C 1
ATOM 2725 O O . VAL B 1 148 ? 4.25 3.201 2.613 1 98.25 148 VAL B O 1
ATOM 2728 N N . TYR B 1 149 ? 6.043 1.942 2.443 1 97.75 149 TYR B N 1
ATOM 2729 C CA . TYR B 1 149 ? 5.621 1.014 3.484 1 97.75 149 TYR B CA 1
ATOM 2730 C C . TYR B 1 149 ? 5.23 1.761 4.758 1 97.75 149 TYR B C 1
ATOM 2732 O O . TYR B 1 149 ? 4.324 1.341 5.477 1 97.75 149 TYR B O 1
ATOM 2740 N N . PHE B 1 150 ? 5.758 2.887 5 1 98.38 150 PHE B N 1
ATOM 2741 C CA . PHE B 1 150 ? 5.684 3.52 6.309 1 98.38 150 PHE B CA 1
ATOM 2742 C C . PHE B 1 150 ? 4.676 4.66 6.305 1 98.38 150 PHE B C 1
ATOM 2744 O O . PHE B 1 150 ? 4.445 5.301 7.332 1 98.38 150 PHE B O 1
ATOM 2751 N N . HIS B 1 151 ? 4.125 4.93 5.105 1 97.38 151 HIS B N 1
ATOM 2752 C CA . HIS B 1 151 ? 3.24 6.082 5.188 1 97.38 151 HIS B CA 1
ATOM 2753 C C . HIS B 1 151 ? 1.954 5.852 4.402 1 97.38 151 HIS B C 1
ATOM 2755 O O . HIS B 1 151 ? 0.978 6.586 4.57 1 97.38 151 HIS B O 1
ATOM 2761 N N . HIS B 1 152 ? 1.911 4.926 3.502 1 97.12 152 HIS B N 1
ATOM 2762 C CA . HIS B 1 152 ? 0.682 4.688 2.756 1 97.12 152 HIS B CA 1
ATOM 2763 C C . HIS B 1 152 ? -0.38 4.035 3.635 1 97.12 152 HIS B C 1
ATOM 2765 O O . HIS B 1 152 ? -0.121 3.014 4.277 1 97.12 152 HIS B O 1
ATOM 2771 N N . PRO B 1 153 ? -1.581 4.594 3.637 1 96.31 153 PRO B N 1
ATOM 2772 C CA . PRO B 1 153 ? -2.578 4.125 4.602 1 96.31 153 PRO B CA 1
ATOM 2773 C C . PRO B 1 153 ? -3.039 2.693 4.324 1 96.31 153 PRO B C 1
ATOM 2775 O O . PRO B 1 153 ? -3.43 1.978 5.25 1 96.31 153 PRO B O 1
ATOM 2778 N N . LYS B 1 154 ? -2.949 2.236 3.109 1 95.44 154 LYS B N 1
ATOM 2779 C CA . LYS B 1 154 ? -3.375 0.881 2.771 1 95.44 154 LYS B CA 1
ATOM 2780 C C . LYS B 1 154 ? -2.385 -0.154 3.299 1 95.44 154 LYS B C 1
ATOM 2782 O O . LYS B 1 154 ? -2.697 -1.346 3.354 1 95.44 154 LYS B O 1
ATOM 2787 N N . ILE B 1 155 ? -1.222 0.269 3.707 1 96.81 155 ILE B N 1
ATOM 2788 C CA . ILE B 1 155 ? -0.191 -0.616 4.238 1 96.81 155 ILE B CA 1
ATOM 2789 C C . ILE B 1 155 ? -0.304 -0.686 5.758 1 96.81 155 ILE B C 1
ATOM 2791 O O . ILE B 1 155 ? 0.242 -1.595 6.387 1 96.81 155 ILE B O 1
ATOM 2795 N N . ALA B 1 156 ? -1.055 0.181 6.371 1 97.06 156 ALA B N 1
ATOM 2796 C CA . ALA B 1 156 ? -1.108 0.4 7.816 1 97.06 156 ALA B CA 1
ATOM 2797 C C . ALA B 1 156 ? -1.479 -0.884 8.555 1 97.06 156 ALA B C 1
ATOM 2799 O O . ALA B 1 156 ? -0.948 -1.164 9.633 1 97.06 156 ALA B O 1
ATOM 2800 N N . PRO B 1 157 ? -2.367 -1.707 8.031 1 95.5 157 PRO B N 1
ATOM 2801 C CA . PRO B 1 157 ? -2.707 -2.941 8.742 1 95.5 157 PRO B CA 1
ATOM 2802 C C . PRO B 1 157 ? -1.498 -3.848 8.961 1 95.5 157 PRO B C 1
ATOM 2804 O O . PRO B 1 157 ? -1.534 -4.73 9.82 1 95.5 157 PRO B O 1
ATOM 2807 N N . GLN B 1 158 ? -0.418 -3.594 8.25 1 95.31 158 GLN B N 1
ATOM 2808 C CA . GLN B 1 158 ? 0.779 -4.418 8.367 1 95.31 158 GLN B CA 1
ATOM 2809 C C . GLN B 1 158 ? 1.744 -3.852 9.398 1 95.31 158 GLN B C 1
ATOM 2811 O O . GLN B 1 158 ? 2.709 -4.512 9.789 1 95.31 158 GLN B O 1
ATOM 2816 N N . TRP B 1 159 ? 1.479 -2.645 9.836 1 97.31 159 TRP B N 1
ATOM 2817 C CA . TRP B 1 159 ? 2.396 -2.012 10.781 1 97.31 159 TRP B CA 1
ATOM 2818 C C . TRP B 1 159 ? 2.322 -2.689 12.148 1 97.31 159 TRP B C 1
ATOM 2820 O O . TRP B 1 159 ? 1.234 -3.023 12.617 1 97.31 159 TRP B O 1
ATOM 2830 N N . ASP B 1 160 ? 3.447 -3.014 12.68 1 96.12 160 ASP B N 1
ATOM 2831 C CA . ASP B 1 160 ? 3.506 -3.652 13.984 1 96.12 160 ASP B CA 1
ATOM 2832 C C . ASP B 1 160 ? 4.543 -2.975 14.883 1 96.12 160 ASP B C 1
ATOM 2834 O O . ASP B 1 160 ? 4.957 -1.845 14.609 1 96.12 160 ASP B O 1
ATOM 2838 N N . ASP B 1 161 ? 4.938 -3.6 15.977 1 96.94 161 ASP B N 1
ATOM 2839 C CA . ASP B 1 161 ? 5.801 -2.977 16.984 1 96.94 161 ASP B CA 1
ATOM 2840 C C . ASP B 1 161 ? 7.238 -2.873 16.484 1 96.94 161 ASP B C 1
ATOM 2842 O O . ASP B 1 161 ? 8.07 -2.215 17.109 1 96.94 161 ASP B O 1
ATOM 2846 N N . GLN B 1 162 ? 7.5 -3.449 15.32 1 96.25 162 GLN B N 1
ATOM 2847 C CA . GLN B 1 162 ? 8.844 -3.371 14.758 1 96.25 162 GLN B CA 1
ATOM 2848 C C . GLN B 1 162 ? 8.953 -2.207 13.773 1 96.25 162 GLN B C 1
ATOM 2850 O O . GLN B 1 162 ? 9.977 -2.053 13.102 1 96.25 162 GLN B O 1
ATOM 2855 N N . PHE B 1 163 ? 7.969 -1.415 13.781 1 97.94 163 PHE B N 1
ATOM 2856 C CA . PHE B 1 163 ? 7.809 -0.336 12.82 1 97.94 163 PHE B CA 1
ATOM 2857 C C . PHE B 1 163 ? 9.055 0.537 12.766 1 97.94 163 PHE B C 1
ATOM 2859 O O . PHE B 1 163 ? 9.633 0.741 11.695 1 97.94 163 PHE B O 1
ATOM 2866 N N . GLN B 1 164 ? 9.523 0.985 13.898 1 98.19 164 GLN B N 1
ATOM 2867 C CA . GLN B 1 164 ? 10.688 1.87 13.93 1 98.19 164 GLN B CA 1
ATOM 2868 C C . GLN B 1 164 ? 11.953 1.137 13.5 1 98.19 164 GLN B C 1
ATOM 2870 O O . GLN B 1 164 ? 12.773 1.688 12.766 1 98.19 164 GLN B O 1
ATOM 2875 N N . ASN B 1 165 ? 12.102 -0.088 13.977 1 97.31 165 ASN B N 1
ATOM 2876 C CA . ASN B 1 165 ? 13.258 -0.877 13.578 1 97.31 165 ASN B CA 1
ATOM 2877 C C . ASN B 1 165 ? 13.305 -1.086 12.062 1 97.31 165 ASN B C 1
ATOM 2879 O O . ASN B 1 165 ? 14.367 -0.981 11.445 1 97.31 165 ASN B O 1
ATOM 2883 N N . GLN B 1 166 ? 12.172 -1.396 11.5 1 96.56 166 GLN B N 1
ATOM 2884 C CA . GLN B 1 166 ? 12.078 -1.589 10.055 1 96.56 166 GLN B CA 1
ATOM 2885 C C . GLN B 1 166 ? 12.43 -0.306 9.305 1 96.56 166 GLN B C 1
ATOM 2887 O O . GLN B 1 166 ? 13.141 -0.342 8.305 1 96.56 166 GLN B O 1
ATOM 2892 N N . PHE B 1 167 ? 11.938 0.798 9.852 1 98 167 PHE B N 1
ATOM 2893 C CA . PHE B 1 167 ? 12.242 2.096 9.266 1 98 167 PHE B CA 1
ATOM 2894 C C . PHE B 1 167 ? 13.75 2.35 9.258 1 98 167 PHE B C 1
ATOM 2896 O O . PHE B 1 167 ? 14.32 2.707 8.227 1 98 167 PHE B O 1
ATOM 2903 N N . GLU B 1 168 ? 14.398 2.129 10.383 1 96.81 168 GLU B N 1
ATOM 2904 C CA . GLU B 1 168 ? 15.82 2.41 10.523 1 96.81 168 GLU B CA 1
ATOM 2905 C C . GLU B 1 168 ? 16.656 1.457 9.68 1 96.81 168 GLU B C 1
ATOM 2907 O O . GLU B 1 168 ? 17.703 1.841 9.156 1 96.81 168 GLU B O 1
ATOM 2912 N N . ASN B 1 169 ? 16.219 0.239 9.578 1 94.19 169 ASN B N 1
ATOM 2913 C CA . ASN B 1 169 ? 16.922 -0.704 8.703 1 94.19 169 ASN B CA 1
ATOM 2914 C C . ASN B 1 169 ? 16.906 -0.235 7.25 1 94.19 169 ASN B C 1
ATOM 2916 O O . ASN B 1 169 ? 17.922 -0.283 6.57 1 94.19 169 ASN B O 1
ATOM 2920 N N . LEU B 1 170 ? 15.773 0.207 6.805 1 95.19 170 LEU B N 1
ATOM 2921 C CA . LEU B 1 170 ? 15.68 0.736 5.449 1 95.19 170 LEU B CA 1
ATOM 2922 C C . LEU B 1 170 ? 16.531 1.993 5.293 1 95.19 170 LEU B C 1
ATOM 2924 O O . LEU B 1 170 ? 17.219 2.164 4.281 1 95.19 170 LEU B O 1
ATOM 2928 N N . TRP B 1 171 ? 16.484 2.82 6.312 1 94.56 171 TRP B N 1
ATOM 2929 C CA . TRP B 1 171 ? 17.281 4.047 6.277 1 94.56 171 TRP B CA 1
ATOM 2930 C C . TRP B 1 171 ? 18.766 3.732 6.121 1 94.56 171 TRP B C 1
ATOM 2932 O O . TRP B 1 171 ? 19.469 4.391 5.352 1 94.56 171 TRP B O 1
ATOM 2942 N N . THR B 1 172 ? 19.219 2.752 6.797 1 90.75 172 THR B N 1
ATOM 2943 C CA . THR B 1 172 ? 20.625 2.379 6.734 1 90.75 172 THR B CA 1
ATOM 2944 C C . THR B 1 172 ? 21.031 2.004 5.309 1 90.75 172 THR B C 1
ATOM 2946 O O . THR B 1 172 ? 22.156 2.254 4.887 1 90.75 172 THR B O 1
ATOM 2949 N N . LEU B 1 173 ? 20.094 1.5 4.57 1 88.06 173 LEU B N 1
ATOM 2950 C CA . LEU B 1 173 ? 20.344 1.128 3.184 1 88.06 173 LEU B CA 1
ATOM 2951 C C . LEU B 1 173 ? 20.469 2.367 2.305 1 88.06 173 LEU B C 1
ATOM 2953 O O . LEU B 1 173 ? 21.25 2.373 1.346 1 88.06 173 LEU B O 1
ATOM 2957 N N . LEU B 1 174 ? 19.781 3.438 2.676 1 88.06 174 LEU B N 1
ATOM 2958 C CA . LEU B 1 174 ? 19.703 4.605 1.808 1 88.06 174 LEU B CA 1
ATOM 2959 C C . LEU B 1 174 ? 20.703 5.668 2.236 1 88.06 174 LEU B C 1
ATOM 2961 O O . LEU B 1 174 ? 21.172 6.461 1.413 1 88.06 174 LEU B O 1
ATOM 2965 N N . GLU B 1 175 ? 21.078 5.734 3.459 1 85.06 175 GLU B N 1
ATOM 2966 C CA . GLU B 1 175 ? 21.812 6.824 4.09 1 85.06 175 GLU B CA 1
ATOM 2967 C C . GLU B 1 175 ? 23.156 7.043 3.418 1 85.06 175 GLU B C 1
ATOM 2969 O O . GLU B 1 175 ? 23.625 8.18 3.295 1 85.06 175 GLU B O 1
ATOM 2974 N N . PRO B 1 176 ? 23.844 6.02 2.93 1 75.12 176 PRO B N 1
ATOM 2975 C CA . PRO B 1 176 ? 25.156 6.273 2.348 1 75.12 176 PRO B CA 1
ATOM 2976 C C . PRO B 1 176 ? 25.094 7.109 1.072 1 75.12 176 PRO B C 1
ATOM 2978 O O . PRO B 1 176 ? 26.094 7.691 0.656 1 75.12 176 PRO B O 1
ATOM 2981 N N . ASN B 1 177 ? 24.094 7.203 0.384 1 62.94 177 ASN B N 1
ATOM 2982 C CA . ASN B 1 177 ? 23.938 7.934 -0.87 1 62.94 177 ASN B CA 1
ATOM 2983 C C . ASN B 1 177 ? 23.75 9.43 -0.629 1 62.94 177 ASN B C 1
ATOM 2985 O O . ASN B 1 177 ? 23.906 10.234 -1.55 1 62.94 177 ASN B O 1
ATOM 2989 N N . LEU B 1 178 ? 23.281 9.82 0.49 1 61.5 178 LEU B N 1
ATOM 2990 C CA . LEU B 1 178 ? 23.109 11.227 0.83 1 61.5 178 LEU B CA 1
ATOM 2991 C C . LEU B 1 178 ? 24.438 11.828 1.303 1 61.5 178 LEU B C 1
ATOM 2993 O O . LEU B 1 178 ? 25.156 11.219 2.096 1 61.5 178 LEU B O 1
ATOM 2997 N N . ASN B 1 179 ? 25.172 12.359 0.17 1 48.97 179 ASN B N 1
ATOM 2998 C CA . ASN B 1 179 ? 26.453 13.031 0.41 1 48.97 179 ASN B CA 1
ATOM 2999 C C . ASN B 1 179 ? 26.484 13.711 1.774 1 48.97 179 ASN B C 1
ATOM 3001 O O . ASN B 1 179 ? 25.484 14.266 2.219 1 48.97 179 ASN B O 1
ATOM 3005 N N . ALA B 1 180 ? 27.375 13.109 2.766 1 41.28 180 ALA B N 1
ATOM 3006 C CA . ALA B 1 180 ? 27.922 13.961 3.82 1 41.28 180 ALA B CA 1
ATOM 3007 C C . ALA B 1 180 ? 28.203 15.359 3.297 1 41.28 180 ALA B C 1
ATOM 3009 O O . ALA B 1 180 ? 29.188 15.57 2.582 1 41.28 180 ALA B O 1
ATOM 3010 N N . PHE B 1 181 ? 27.281 16.062 2.766 1 28.34 181 PHE B N 1
ATOM 3011 C CA . PHE B 1 181 ? 27.938 17.375 2.783 1 28.34 181 PHE B CA 1
ATOM 3012 C C . PHE B 1 181 ? 28.438 17.703 4.184 1 28.34 181 PHE B C 1
ATOM 3014 O O . PHE B 1 181 ? 27.844 17.297 5.18 1 28.34 181 PHE B O 1
#

Foldseek 3Di:
DDPLVLLLVLQLVCCQVPFDVPDDLCVSCVVVVHDSVVNCVNPVDPLRSLLVSLVCCCCPQQCVCVVAPDLPVPDALLVQLLVNLVSLLVSLLCCCPVRVRSLVSNCVNQLVDPVNVVVVLQSQLVNSCVNSVPPDSVVSSVSCVLVCCRHRSVNNVVDDPCNVVVSVVSSVVVSVVRPPD/DDPLVLLLVLQLVCCQVPFPVPDDLCVSCVVVVHDSVVNCVNPVDPLRSLLVSLVCCCCPQQCVCVVAPDLPVPDALLVQLLVNLVSLLVSLLCCCPVRVRSLVSNCVNQLPDPVNVVVVLQSNLVNSCVNSVPPDSVVSSVSCVLVCCRHRSVNNVVDDPCNVVVSVVSSVVVSVVRPPD

Secondary structure (DSSP, 8-state):
--HHHHHHHHHHHHHHHH-STT--HHHHHHHHT--HHHHHTT-SSHHHHHHHHHHHHIIIIISTTBTTB--TT---HHHHHHHHHHHHHHHHHHHHHH-HHHHHHHIIIIIS-HHHHHHHHHHHHHHHHHHHT-S-HHHHHHHHHHTGGGT-GGGGGG--TTHHHHHHHHHHHHGGGS---/--HHHHHHHHHHHHHHHH-STT--HHHHHHHHT--HHHHHTT-SSHHHHHHHHHHHHIIIIISTTBTTB--TT---HHHHHHHHHHHHHHHHHHHHHH-HHHHHHHIIIIIS-HHHHHHHHHHHHHHHHHHHT-S-HHHHHHHHHHTGGGT-GGGGGG--TTHHHHHHHHHHHHGGGS---